Protein AF-A0A414RJ61-F1 (afdb_monomer_lite)

Sequence (305 aa):
MDEATESKRKSILDKLLKVITTVIIPILDIVLGGYLIERVNIVSGNQIQQYSQINEKITQYETDITQRIDKIESTIINGDTNTVANTITNNNAAIVNESMSEESLLLAAQNAYGAQNYQQLAEIYSIQKIYNNKLVQNNMGYMYANGLYYPVNIEQADFYYDKAIANGDIKAYENKLALHFRTKQDDRVELIKQGYEINDEKMLRFFVSHFEGYENCDLDVAKNLVMSFIVDVTDDGKEELLDEFYKWEYEQTIYVSNSPDNSDIVRFIKVDECNYGEETVYTYKEYCNECVGIEMLEEDFEMIQ

pLDDT: mean 78.6, std 15.02, range [41.28, 98.06]

Secondary structure (DSSP, 8-state):
--HHHHHHHHHHHHHHHHHIIIIIHHHHHHHHHHHHHHHHHHHHHHHHHHHHHHHHHHHHHHHHHHHHHHHHHHHHHT--HHHHHHHHHHT-S---STTS-HHHHHHHHHHHHHTT-HHHHHHHHT-TTTTT-HHHHHHHHHHHHHTSSSPP-HHHHHHHHHHHHHTT-HHHHHHHHHHHHHHT-TTHHHHHHHHHHTT-HHHHHHHHHTSTT-TT--HHHHHHHHHHHHHHS-HHHHHHHHHTSEEEEEEEEEEESS--S--SS-EEEEEEEEEETTEEEEEEEEEEEEESSS------PPPP-

Foldseek 3Di:
DDPVVVVVVVVVVVVVVCCCVVPVVVVVVVVVVVVVVVVVCVVVVVVVVVVVVVVVVVVVVVVVVVVVVVVVVVVVVVDDVVVVVVVVVVVPPPPQALVDDLVVLQVQLVVCVVVLVLVVNVVSCVHPNCVQPLLSLLQQLLCLLQQSQHDNDLVSSCVSLVSSVVVVNVLSLLLNLLSCLQVVPLCNLVSLVVCLVVVPQLSLLLVQLLDPPCNPPDSVVSSVVSVCLNPVADSVRNSVVSNLQKDWDAWDKDKDLGRDSDRDFWGWDFDDWDDDDPTIITIIITTGIDGPRDDGSDNDNDHDD

Radius of gyration: 29.65 Å; chains: 1; bounding box: 67×38×114 Å

Structure (mmCIF, N/CA/C/O backbone):
data_AF-A0A414RJ61-F1
#
_entry.id   AF-A0A414RJ61-F1
#
loop_
_atom_site.group_PDB
_atom_site.id
_atom_site.type_symbol
_atom_site.label_atom_id
_atom_site.label_alt_id
_atom_site.label_comp_id
_atom_site.label_asym_id
_atom_site.label_entity_id
_atom_site.label_seq_id
_atom_site.pdbx_PDB_ins_code
_atom_site.Cartn_x
_atom_site.Cartn_y
_atom_site.Cartn_z
_atom_site.occupancy
_atom_site.B_iso_or_equiv
_atom_site.auth_seq_id
_atom_site.auth_comp_id
_atom_site.auth_asym_id
_atom_site.auth_atom_id
_atom_site.pdbx_PDB_model_num
ATOM 1 N N . MET A 1 1 ? -25.575 7.697 -71.241 1.00 55.66 1 MET A N 1
ATOM 2 C CA . MET A 1 1 ? -26.304 6.702 -70.429 1.00 55.66 1 MET A CA 1
ATOM 3 C C . MET A 1 1 ? -27.773 7.002 -70.659 1.00 55.66 1 MET A C 1
ATOM 5 O O . MET A 1 1 ? -28.144 8.150 -70.488 1.00 55.66 1 MET A O 1
ATOM 9 N N . ASP A 1 2 ? -28.531 6.062 -71.218 1.00 62.88 2 ASP A N 1
ATOM 10 C CA . ASP A 1 2 ? -29.887 6.322 -71.731 1.00 62.88 2 ASP A CA 1
ATOM 11 C C . ASP A 1 2 ? -30.877 6.592 -70.577 1.00 62.88 2 ASP A C 1
ATOM 13 O O . ASP A 1 2 ? -30.805 5.895 -69.557 1.00 62.88 2 ASP A O 1
ATOM 17 N N . GLU A 1 3 ? -31.782 7.572 -70.717 1.00 67.44 3 GLU A N 1
ATOM 18 C CA . GLU A 1 3 ? -32.693 8.074 -69.658 1.00 67.44 3 GLU A CA 1
ATOM 19 C C . GLU A 1 3 ? -33.507 6.947 -68.997 1.00 67.44 3 GLU A C 1
ATOM 21 O O . GLU A 1 3 ? -33.755 6.947 -67.786 1.00 67.44 3 GLU A O 1
ATOM 26 N N . ALA A 1 4 ? -33.862 5.921 -69.775 1.00 67.00 4 ALA A N 1
ATOM 27 C CA . ALA A 1 4 ? -34.567 4.737 -69.292 1.00 67.00 4 ALA A CA 1
ATOM 28 C C . ALA A 1 4 ? -33.758 3.930 -68.254 1.00 67.00 4 ALA A C 1
ATOM 30 O O . ALA A 1 4 ? -34.323 3.342 -67.328 1.00 67.00 4 ALA A O 1
ATOM 31 N N . THR A 1 5 ? -32.429 3.920 -68.375 1.00 68.62 5 THR A N 1
ATOM 32 C CA . THR A 1 5 ? -31.521 3.188 -67.476 1.00 68.62 5 THR A CA 1
ATOM 33 C C . THR A 1 5 ? -31.369 3.918 -66.143 1.00 68.62 5 THR A C 1
ATOM 35 O O . THR A 1 5 ? -31.360 3.294 -65.080 1.00 68.62 5 THR A O 1
ATOM 38 N N . GLU A 1 6 ? -31.310 5.248 -66.188 1.00 73.12 6 GLU A N 1
ATOM 39 C CA . GLU A 1 6 ? -31.196 6.103 -65.006 1.00 73.12 6 GLU A CA 1
ATOM 40 C C . GLU A 1 6 ? -32.501 6.137 -64.199 1.00 73.12 6 GLU A C 1
ATOM 42 O O . GLU A 1 6 ? -32.479 5.959 -62.979 1.00 73.12 6 GLU A O 1
ATOM 47 N N . SER A 1 7 ? -33.649 6.211 -64.880 1.00 75.62 7 SER A N 1
ATOM 48 C CA . SER A 1 7 ? -34.976 6.082 -64.261 1.00 75.62 7 SER A CA 1
ATOM 49 C C . SER A 1 7 ? -35.157 4.734 -63.548 1.00 75.62 7 SER A C 1
ATOM 51 O O . SER A 1 7 ? -35.594 4.674 -62.395 1.00 75.62 7 SER A O 1
ATOM 53 N N . LYS A 1 8 ? -34.728 3.631 -64.179 1.00 77.88 8 LYS A N 1
ATOM 54 C CA . LYS A 1 8 ? -34.800 2.292 -63.576 1.00 77.88 8 LYS A CA 1
ATOM 55 C C . LYS A 1 8 ? -33.881 2.158 -62.359 1.00 77.88 8 LYS A C 1
ATOM 57 O O . LYS A 1 8 ? -34.295 1.585 -61.351 1.00 77.88 8 LYS A O 1
ATOM 62 N N . ARG A 1 9 ? -32.668 2.724 -62.410 1.00 76.00 9 ARG A N 1
ATOM 63 C CA . ARG A 1 9 ? -31.736 2.753 -61.270 1.00 76.00 9 ARG A CA 1
ATOM 64 C C . ARG A 1 9 ? -32.302 3.562 -60.102 1.00 76.00 9 ARG A C 1
ATOM 66 O O . ARG A 1 9 ? -32.250 3.086 -58.970 1.00 76.00 9 ARG A O 1
ATOM 73 N N . LYS A 1 10 ? -32.896 4.729 -60.372 1.00 77.31 10 LYS A N 1
ATOM 74 C CA . LYS A 1 10 ? -33.551 5.567 -59.356 1.00 77.31 10 LYS A CA 1
ATOM 75 C C . LYS A 1 10 ? -34.749 4.856 -58.721 1.00 77.31 10 LYS A C 1
ATOM 77 O O . LYS A 1 10 ? -34.857 4.821 -57.504 1.00 77.31 10 LYS A O 1
ATOM 82 N N . SER A 1 11 ? -35.569 4.171 -59.521 1.00 81.31 11 SER A N 1
ATOM 83 C CA . SER A 1 11 ? -36.684 3.355 -59.018 1.00 81.31 11 SER A CA 1
ATOM 84 C C . SER A 1 11 ? -36.228 2.204 -58.110 1.00 81.31 11 SER A C 1
ATOM 86 O O . SER A 1 11 ? -36.890 1.896 -57.119 1.00 81.31 11 SER A O 1
ATOM 88 N N . ILE A 1 12 ? -35.100 1.561 -58.427 1.00 80.88 12 ILE A N 1
ATOM 89 C CA . ILE A 1 12 ? -34.518 0.507 -57.584 1.00 80.88 12 ILE A CA 1
ATOM 90 C C . ILE A 1 12 ? -33.978 1.098 -56.276 1.00 80.88 12 ILE A C 1
ATOM 92 O O . ILE A 1 12 ? -34.248 0.545 -55.213 1.00 80.88 12 ILE A O 1
ATOM 96 N N . LEU A 1 13 ? -33.273 2.231 -56.344 1.00 77.12 13 LEU A N 1
ATOM 97 C CA . LEU A 1 13 ? -32.771 2.946 -55.167 1.00 77.12 13 LEU A CA 1
ATOM 98 C C . LEU A 1 13 ? -33.905 3.396 -54.241 1.00 77.12 13 LEU A C 1
ATOM 100 O O . LEU A 1 13 ? -33.815 3.158 -53.043 1.00 77.12 13 LEU A O 1
ATOM 104 N N . ASP A 1 14 ? -35.000 3.939 -54.776 1.00 80.62 14 ASP A N 1
ATOM 105 C CA . ASP A 1 14 ? -36.160 4.348 -53.973 1.00 80.62 14 ASP A CA 1
ATOM 106 C C . ASP A 1 14 ? -36.837 3.149 -53.295 1.00 80.62 14 ASP A C 1
ATOM 108 O O . ASP A 1 14 ? -37.247 3.229 -52.137 1.00 80.62 14 ASP A O 1
ATOM 112 N N . LYS A 1 15 ? -36.924 2.002 -53.982 1.00 78.06 15 LYS A N 1
ATOM 113 C CA . LYS A 1 15 ? -37.446 0.762 -53.385 1.00 78.06 15 LYS A CA 1
ATOM 114 C C . LYS A 1 15 ? -36.542 0.251 -52.266 1.00 78.06 15 LYS A C 1
ATOM 116 O O . LYS A 1 15 ? -37.055 -0.124 -51.216 1.00 78.06 15 LYS A O 1
ATOM 121 N N . LEU A 1 16 ? -35.225 0.266 -52.465 1.00 71.44 16 LEU A N 1
ATOM 122 C CA . LEU A 1 16 ? -34.253 -0.124 -51.441 1.00 71.44 16 LEU A CA 1
ATOM 123 C C . LEU A 1 16 ? -34.297 0.822 -50.239 1.00 71.44 16 LEU A C 1
ATOM 125 O O . LEU A 1 16 ? -34.368 0.358 -49.105 1.00 71.44 16 LEU A O 1
ATOM 129 N N . LEU A 1 17 ? -34.343 2.133 -50.477 1.00 71.56 17 LEU A N 1
ATOM 130 C CA . LEU A 1 17 ? -34.445 3.142 -49.427 1.00 71.56 17 LEU A CA 1
ATOM 131 C C . LEU A 1 17 ? -35.738 2.980 -48.623 1.00 71.56 17 LEU A C 1
ATOM 133 O O . LEU A 1 17 ? -35.732 3.089 -47.397 1.00 71.56 17 LEU A O 1
ATOM 137 N N . LYS A 1 18 ? -36.843 2.649 -49.298 1.00 76.69 18 LYS A N 1
ATOM 138 C CA . LYS A 1 18 ? -38.116 2.364 -48.637 1.00 76.69 18 LYS A CA 1
ATOM 139 C C . LYS A 1 18 ? -38.032 1.103 -47.781 1.00 76.69 18 LYS A C 1
ATOM 141 O O . LYS A 1 18 ? -38.504 1.131 -46.653 1.00 76.69 18 LYS A O 1
ATOM 146 N N . VAL A 1 19 ? -37.395 0.030 -48.252 1.00 75.12 19 VAL A N 1
ATOM 147 C CA . VAL A 1 19 ? -37.184 -1.190 -47.447 1.00 75.12 19 VAL A CA 1
ATOM 148 C C . VAL A 1 19 ? -36.288 -0.912 -46.237 1.00 75.12 19 VAL A C 1
ATOM 150 O O . VAL A 1 19 ? -36.615 -1.333 -45.130 1.00 75.12 19 VAL A O 1
ATOM 153 N N . ILE A 1 20 ? -35.205 -0.152 -46.408 1.00 70.50 20 ILE A N 1
ATOM 154 C CA . ILE A 1 20 ? -34.309 0.208 -45.302 1.00 70.50 20 ILE A CA 1
ATOM 155 C C . ILE A 1 20 ? -35.068 1.000 -44.232 1.00 70.50 20 ILE A C 1
ATOM 157 O O . ILE A 1 20 ? -35.023 0.648 -43.057 1.00 70.50 20 ILE A O 1
ATOM 161 N N . THR A 1 21 ? -35.816 2.026 -44.635 1.00 68.19 21 THR A N 1
ATOM 162 C CA . THR A 1 21 ? -36.504 2.918 -43.689 1.00 68.19 21 THR A CA 1
ATOM 163 C C . THR A 1 21 ? -37.760 2.311 -43.066 1.00 68.19 21 THR A C 1
ATOM 165 O O . THR A 1 21 ? -38.051 2.603 -41.913 1.00 68.19 21 THR A O 1
ATOM 168 N N . THR A 1 22 ? -38.500 1.459 -43.784 1.00 68.25 22 THR A N 1
ATOM 169 C CA . THR A 1 22 ? -39.768 0.888 -43.278 1.00 68.25 22 THR A CA 1
ATOM 170 C C . THR A 1 22 ? -39.635 -0.494 -42.653 1.00 68.25 22 THR A C 1
ATOM 172 O O . THR A 1 22 ? -40.547 -0.911 -41.945 1.00 68.25 22 THR A O 1
ATOM 175 N N . VAL A 1 23 ? -38.532 -1.207 -42.897 1.00 74.75 23 VAL A N 1
ATOM 176 C CA . VAL A 1 23 ? -38.338 -2.574 -42.391 1.00 74.75 23 VAL A CA 1
ATOM 177 C C . VAL A 1 23 ? -37.070 -2.680 -41.557 1.00 74.75 23 VAL A C 1
ATOM 179 O O . VAL A 1 23 ? -37.136 -3.105 -40.409 1.00 74.75 23 VAL A O 1
ATOM 182 N N . ILE A 1 24 ? -35.918 -2.276 -42.098 1.00 70.44 24 ILE A N 1
ATOM 183 C CA . ILE A 1 24 ? -34.624 -2.545 -41.449 1.00 70.44 24 ILE A CA 1
ATOM 184 C C . ILE A 1 24 ? -34.410 -1.660 -40.215 1.00 70.44 24 ILE A C 1
ATOM 186 O O . ILE A 1 24 ? -34.072 -2.190 -39.160 1.00 70.44 24 ILE A O 1
ATOM 190 N N . ILE A 1 25 ? -34.640 -0.345 -40.320 1.00 73.44 25 ILE A N 1
ATOM 191 C CA . ILE A 1 25 ? -34.485 0.584 -39.185 1.00 73.44 25 ILE A CA 1
ATOM 192 C C . ILE A 1 25 ? -35.411 0.204 -38.012 1.00 73.44 25 ILE A C 1
ATOM 194 O O . ILE A 1 25 ? -34.893 0.016 -36.916 1.00 73.44 25 ILE A O 1
ATOM 198 N N . PRO A 1 26 ? -36.724 -0.043 -38.209 1.00 77.31 26 PRO A N 1
ATOM 199 C CA . PRO A 1 26 ? -37.599 -0.454 -37.109 1.00 77.31 26 PRO A CA 1
ATOM 200 C C . PRO A 1 26 ? -37.178 -1.763 -36.428 1.00 77.31 26 PRO A C 1
ATOM 202 O O . PRO A 1 26 ? -37.317 -1.895 -35.216 1.00 77.31 26 PRO A O 1
ATOM 205 N N . ILE A 1 27 ? -36.657 -2.738 -37.182 1.00 73.31 27 ILE A N 1
ATOM 206 C CA . ILE A 1 27 ? -36.152 -3.992 -36.601 1.00 73.31 27 ILE A CA 1
ATOM 207 C C . ILE A 1 27 ? -34.904 -3.724 -35.756 1.00 73.31 27 ILE A C 1
ATOM 209 O O . ILE A 1 27 ? -34.805 -4.242 -34.646 1.00 73.31 27 ILE A O 1
ATOM 213 N N . LEU A 1 28 ? -33.974 -2.905 -36.256 1.00 64.38 28 LEU A N 1
ATOM 214 C CA . LEU A 1 28 ? -32.792 -2.491 -35.499 1.00 64.38 28 LEU A CA 1
ATOM 215 C C . LEU A 1 28 ? -33.182 -1.771 -34.206 1.00 64.38 28 LEU A C 1
ATOM 217 O O . LEU A 1 28 ? -32.648 -2.121 -33.158 1.00 64.38 28 LEU A O 1
ATOM 221 N N . ASP A 1 29 ? -34.148 -0.853 -34.257 1.00 69.56 29 ASP A N 1
ATOM 222 C CA . ASP A 1 29 ? -34.631 -0.122 -33.081 1.00 69.56 29 ASP A CA 1
ATOM 223 C C . ASP A 1 29 ? -35.254 -1.059 -32.033 1.00 69.56 29 ASP A C 1
ATOM 225 O O . ASP A 1 29 ? -35.010 -0.899 -30.837 1.00 69.56 29 ASP A O 1
ATOM 229 N N . ILE A 1 30 ? -36.008 -2.081 -32.458 1.00 73.12 30 ILE A N 1
ATOM 230 C CA . ILE A 1 30 ? -36.574 -3.095 -31.551 1.00 73.12 30 ILE A CA 1
ATOM 231 C C . ILE A 1 30 ? -35.465 -3.931 -30.901 1.00 73.12 30 ILE A C 1
ATOM 233 O O . ILE A 1 30 ? -35.514 -4.180 -29.697 1.00 73.12 30 ILE A O 1
ATOM 237 N N . VAL A 1 31 ? -34.465 -4.361 -31.675 1.00 74.38 31 VAL A N 1
ATOM 238 C CA . VAL A 1 31 ? -33.354 -5.183 -31.169 1.00 74.38 31 VAL A CA 1
ATOM 239 C C . VAL A 1 31 ? -32.486 -4.386 -30.193 1.00 74.38 31 VAL A C 1
ATOM 241 O O . VAL A 1 31 ? -32.185 -4.875 -29.106 1.00 74.38 31 VAL A O 1
ATOM 244 N N . LEU A 1 32 ? -32.130 -3.146 -30.542 1.00 65.00 32 LEU A N 1
ATOM 245 C CA . LEU A 1 32 ? -31.390 -2.234 -29.666 1.00 65.00 32 LEU A CA 1
ATOM 246 C C . LEU A 1 32 ? -32.186 -1.904 -28.402 1.00 65.00 32 LEU A C 1
ATOM 248 O O . LEU A 1 32 ? -31.635 -1.965 -27.306 1.00 65.00 32 LEU A O 1
ATOM 252 N N . GLY A 1 33 ? -33.482 -1.615 -28.536 1.00 66.75 33 GLY A N 1
ATOM 253 C CA . GLY A 1 33 ? -34.368 -1.366 -27.402 1.00 66.75 33 GLY A CA 1
ATOM 254 C C . GLY A 1 33 ? -34.451 -2.564 -26.456 1.00 66.75 33 GLY A C 1
ATOM 255 O O . GLY A 1 33 ? -34.277 -2.401 -25.251 1.00 66.75 33 GLY A O 1
ATOM 256 N N . GLY A 1 34 ? -34.644 -3.774 -26.989 1.00 66.31 34 GLY A N 1
ATOM 257 C CA . GLY A 1 34 ? -34.670 -5.006 -26.197 1.00 66.31 34 GLY A CA 1
ATOM 258 C C . GLY A 1 34 ? -33.353 -5.267 -25.464 1.00 66.31 34 GLY A C 1
ATOM 259 O O . GLY A 1 34 ? -33.361 -5.514 -24.260 1.00 66.31 34 GLY A O 1
ATOM 260 N N . TYR A 1 35 ? -32.224 -5.123 -26.162 1.00 66.44 35 TYR A N 1
ATOM 261 C CA . TYR A 1 35 ? -30.889 -5.288 -25.583 1.00 66.44 35 TYR A CA 1
ATOM 262 C C . TYR A 1 35 ? -30.602 -4.276 -24.461 1.00 66.44 35 TYR A C 1
ATOM 264 O O . TYR A 1 35 ? -30.060 -4.637 -23.415 1.00 66.44 35 TYR A O 1
ATOM 272 N N . LEU A 1 36 ? -30.994 -3.010 -24.643 1.00 61.66 36 LEU A N 1
ATOM 273 C CA . LEU A 1 36 ? -30.846 -1.980 -23.612 1.00 61.66 36 LEU A CA 1
ATOM 274 C C . LEU A 1 36 ? -31.742 -2.257 -22.397 1.00 61.66 36 LEU A C 1
ATOM 276 O O . LEU A 1 36 ? -31.273 -2.133 -21.269 1.00 61.66 36 LEU A O 1
ATOM 280 N N . ILE A 1 37 ? -32.995 -2.677 -22.605 1.00 67.06 37 ILE A N 1
ATOM 281 C CA . ILE A 1 37 ? -33.920 -3.033 -21.515 1.00 67.06 37 ILE A CA 1
ATOM 282 C C . ILE A 1 37 ? -33.374 -4.208 -20.695 1.00 67.06 37 ILE A C 1
ATOM 284 O O . ILE A 1 37 ? -33.389 -4.155 -19.468 1.00 67.06 37 ILE A O 1
ATOM 288 N N . GLU A 1 38 ? -32.856 -5.250 -21.346 1.00 67.62 38 GLU A N 1
ATOM 289 C CA . GLU A 1 38 ? -32.267 -6.406 -20.663 1.00 67.62 38 GLU A CA 1
ATOM 290 C C . GLU A 1 38 ? -31.047 -6.007 -19.819 1.00 67.62 38 GLU A C 1
ATOM 292 O O . GLU A 1 38 ? -30.975 -6.348 -18.638 1.00 67.62 38 GLU A O 1
ATOM 297 N N . ARG A 1 39 ? -30.129 -5.201 -20.372 1.00 67.38 39 ARG A N 1
ATOM 298 C CA . ARG A 1 39 ? -28.968 -4.669 -19.635 1.00 67.38 39 ARG A CA 1
ATOM 299 C C . ARG A 1 39 ? -29.386 -3.814 -18.436 1.00 67.38 39 ARG A C 1
ATOM 301 O O . ARG A 1 39 ? -28.830 -3.988 -17.355 1.00 67.38 39 ARG A O 1
ATOM 308 N N . VAL A 1 40 ? -30.365 -2.920 -18.603 1.00 63.88 40 VAL A N 1
ATOM 309 C CA . VAL A 1 40 ? -30.892 -2.080 -17.511 1.00 63.88 40 VAL A CA 1
ATOM 310 C C . VAL A 1 40 ? -31.534 -2.941 -16.420 1.00 63.88 40 VAL A C 1
ATOM 312 O O . VAL A 1 40 ? -31.306 -2.688 -15.238 1.00 63.88 40 VAL A O 1
ATOM 315 N N . ASN A 1 41 ? -32.276 -3.988 -16.785 1.00 63.91 41 ASN A N 1
ATOM 316 C CA . ASN A 1 41 ? -32.879 -4.917 -15.826 1.00 63.91 41 ASN A CA 1
ATOM 317 C C . ASN A 1 41 ? -31.829 -5.740 -15.062 1.00 63.91 41 ASN A C 1
ATOM 319 O O . ASN A 1 41 ? -31.972 -5.929 -13.859 1.00 63.91 41 ASN A O 1
ATOM 323 N N . ILE A 1 42 ? -30.755 -6.186 -15.722 1.00 65.88 42 ILE A N 1
ATOM 324 C CA . ILE A 1 42 ? -29.648 -6.897 -15.060 1.00 65.88 42 ILE A CA 1
ATOM 325 C C . ILE A 1 42 ? -28.915 -5.968 -14.084 1.00 65.88 42 ILE A C 1
ATOM 327 O O . ILE A 1 42 ? -28.697 -6.336 -12.933 1.00 65.88 42 ILE A O 1
ATOM 331 N N . VAL A 1 43 ? -28.563 -4.749 -14.512 1.00 62.00 43 VAL A N 1
ATOM 332 C CA . VAL A 1 43 ? -27.855 -3.778 -13.659 1.00 62.00 43 VAL A CA 1
ATOM 333 C C . VAL A 1 43 ? -28.715 -3.365 -12.464 1.00 62.00 43 VAL A C 1
ATOM 335 O O . VAL A 1 43 ? -28.229 -3.380 -11.336 1.00 62.00 43 VAL A O 1
ATOM 338 N N . SER A 1 44 ? -29.995 -3.051 -12.683 1.00 59.78 44 SER A N 1
ATOM 339 C CA . SER A 1 44 ? -30.917 -2.706 -11.591 1.00 59.78 44 SER A CA 1
ATOM 340 C C . SER A 1 44 ? -31.185 -3.891 -10.660 1.00 59.78 44 SER A C 1
ATOM 342 O O . SER A 1 44 ? -31.211 -3.702 -9.448 1.00 59.78 44 SER A O 1
ATOM 344 N N . GLY A 1 45 ? -31.303 -5.115 -11.183 1.00 64.25 45 GLY A N 1
ATOM 345 C CA . GLY A 1 45 ? -31.411 -6.334 -10.379 1.00 64.25 45 GLY A CA 1
ATOM 346 C C . GLY A 1 45 ? -30.191 -6.562 -9.482 1.00 64.25 45 GLY A C 1
ATOM 347 O O . GLY A 1 45 ? -30.350 -6.775 -8.281 1.00 64.25 45 GLY A O 1
ATOM 348 N N . ASN A 1 46 ? -28.981 -6.425 -10.032 1.00 61.81 46 ASN A N 1
ATOM 349 C CA . ASN A 1 46 ? -27.734 -6.531 -9.269 1.00 61.81 46 ASN A CA 1
ATOM 350 C C . ASN A 1 46 ? -27.629 -5.440 -8.193 1.00 61.81 46 ASN A C 1
ATOM 352 O O . ASN A 1 46 ? -27.256 -5.730 -7.058 1.00 61.81 46 ASN A O 1
ATOM 356 N N . GLN A 1 47 ? -28.004 -4.197 -8.516 1.00 55.28 47 GLN A N 1
ATOM 357 C CA . GLN A 1 47 ? -28.044 -3.104 -7.540 1.00 55.28 47 GLN A CA 1
ATOM 358 C C . GLN A 1 47 ? -29.045 -3.390 -6.413 1.00 55.28 47 GLN A C 1
ATOM 360 O O . GLN A 1 47 ? -28.703 -3.241 -5.244 1.00 55.28 47 GLN A O 1
ATOM 365 N N . ILE A 1 48 ? -30.259 -3.853 -6.732 1.00 66.88 48 ILE A N 1
ATOM 366 C CA . ILE A 1 48 ? -31.273 -4.233 -5.733 1.00 66.88 48 ILE A CA 1
ATOM 367 C C . ILE A 1 48 ? -30.752 -5.351 -4.820 1.00 66.88 48 ILE A C 1
ATOM 369 O O . ILE A 1 48 ? -30.955 -5.293 -3.607 1.00 66.88 48 ILE A O 1
ATOM 373 N N . GLN A 1 49 ? -30.050 -6.344 -5.372 1.00 64.06 49 GLN A N 1
ATOM 374 C CA . GLN A 1 49 ? -29.457 -7.427 -4.590 1.00 64.06 49 GLN A CA 1
ATOM 375 C C . GLN A 1 49 ? -28.367 -6.918 -3.636 1.00 64.06 49 GLN A C 1
ATOM 377 O O . GLN A 1 49 ? -28.378 -7.282 -2.461 1.00 64.06 49 GLN A O 1
ATOM 382 N N . GLN A 1 50 ? -27.482 -6.029 -4.099 1.00 57.22 50 GLN A N 1
ATOM 383 C CA . GLN A 1 50 ? -26.475 -5.383 -3.247 1.00 57.22 50 GLN A CA 1
ATOM 384 C C . GLN A 1 50 ? -27.124 -4.565 -2.120 1.00 57.22 50 GLN A C 1
ATOM 386 O O . GLN A 1 50 ? -26.739 -4.705 -0.960 1.00 57.22 50 GLN A O 1
ATOM 391 N N . TYR A 1 51 ? -28.160 -3.772 -2.422 1.00 52.38 51 TYR A N 1
ATOM 392 C CA . TYR A 1 51 ? -28.916 -3.034 -1.401 1.00 52.38 51 TYR A CA 1
ATOM 393 C C . TYR A 1 51 ? -29.583 -3.964 -0.378 1.00 52.38 51 TYR A C 1
ATOM 395 O O . TYR A 1 51 ? -29.582 -3.664 0.814 1.00 52.38 51 TYR A O 1
ATOM 403 N N . SER A 1 52 ? -30.122 -5.104 -0.817 1.00 59.91 52 SER A N 1
ATOM 404 C CA . SER A 1 52 ? -30.715 -6.101 0.081 1.00 59.91 52 SER A CA 1
ATOM 405 C C . SER A 1 52 ? -29.677 -6.707 1.029 1.00 59.91 52 SER A C 1
ATOM 407 O O . SER A 1 52 ? -29.947 -6.820 2.221 1.00 59.91 52 SER A O 1
ATOM 409 N N . GLN A 1 53 ? -28.487 -7.050 0.525 1.00 63.25 53 GLN A N 1
ATOM 410 C CA . GLN A 1 53 ? -27.387 -7.593 1.334 1.00 63.25 53 GLN A CA 1
ATOM 411 C C . GLN A 1 53 ? -26.860 -6.574 2.352 1.00 63.25 53 GLN A C 1
ATOM 413 O O . GLN A 1 53 ? -26.556 -6.930 3.489 1.00 63.25 53 GLN A O 1
ATOM 418 N N . ILE A 1 54 ? -26.775 -5.296 1.963 1.00 64.00 54 ILE A N 1
ATOM 419 C CA . ILE A 1 54 ? -26.401 -4.209 2.876 1.00 64.00 54 ILE A CA 1
ATOM 420 C C . ILE A 1 54 ? -27.438 -4.075 3.997 1.00 64.00 54 ILE A C 1
ATOM 422 O O . ILE A 1 54 ? -27.060 -4.001 5.163 1.00 64.00 54 ILE A O 1
ATOM 426 N N . ASN A 1 55 ? -28.734 -4.092 3.671 1.00 58.41 55 ASN A N 1
ATOM 427 C CA . ASN A 1 55 ? -29.792 -3.986 4.677 1.00 58.41 55 ASN A CA 1
ATOM 428 C C . ASN A 1 55 ? -29.802 -5.174 5.647 1.00 58.41 55 ASN A C 1
ATOM 430 O O . ASN A 1 55 ? -29.994 -4.975 6.842 1.00 58.41 55 ASN A O 1
ATOM 434 N N . GLU A 1 56 ? -29.550 -6.389 5.162 1.00 75.19 56 GLU A N 1
ATOM 435 C CA . GLU A 1 56 ? -29.453 -7.581 6.010 1.00 75.19 56 GLU A CA 1
ATOM 436 C C . GLU A 1 56 ? -28.273 -7.485 6.993 1.00 75.19 56 GLU A C 1
ATOM 438 O O . GLU A 1 56 ? -28.449 -7.721 8.189 1.00 75.19 56 GLU A O 1
ATOM 443 N N . LYS A 1 57 ? -27.104 -7.014 6.526 1.00 68.94 57 LYS A N 1
ATOM 444 C CA . LYS A 1 57 ? -25.945 -6.730 7.392 1.00 68.94 57 LYS A CA 1
ATOM 445 C C . LYS A 1 57 ? -26.241 -5.641 8.427 1.00 68.94 57 LYS A C 1
ATOM 447 O O . LYS A 1 57 ? -25.851 -5.782 9.581 1.00 68.94 57 LYS A O 1
ATOM 452 N N . ILE A 1 58 ? -26.955 -4.577 8.047 1.00 69.56 58 ILE A N 1
ATOM 453 C CA . ILE A 1 58 ? -27.378 -3.521 8.984 1.00 69.56 58 ILE A CA 1
ATOM 454 C C . IL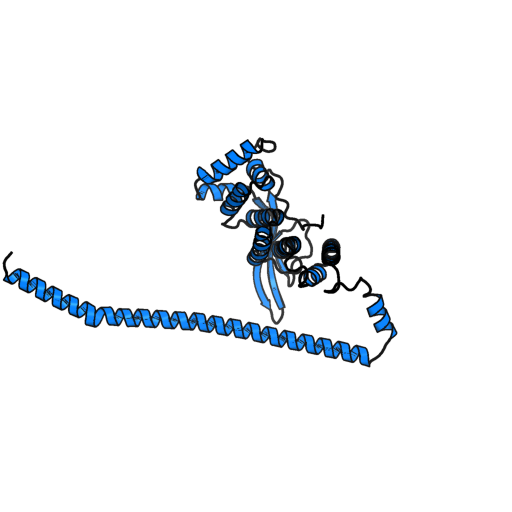E A 1 58 ? -28.278 -4.107 10.077 1.00 69.56 58 ILE A C 1
ATOM 456 O O . ILE A 1 58 ? -28.015 -3.892 11.257 1.00 69.56 58 ILE A O 1
ATOM 460 N N . THR A 1 59 ? -29.288 -4.901 9.711 1.00 74.44 59 THR A N 1
ATOM 461 C CA . THR A 1 59 ? -30.180 -5.554 10.683 1.00 74.44 59 THR A CA 1
ATOM 462 C C . THR A 1 59 ? -29.425 -6.517 11.607 1.00 74.44 59 THR A C 1
ATOM 464 O O . THR A 1 59 ? -29.724 -6.600 12.802 1.00 74.44 59 THR A O 1
ATOM 467 N N . GLN A 1 60 ? -28.418 -7.224 11.087 1.00 68.81 60 GLN A N 1
ATOM 468 C CA . GLN A 1 60 ? -27.554 -8.087 11.892 1.00 68.81 60 GLN A CA 1
ATOM 469 C C . GLN A 1 60 ? -26.744 -7.274 12.913 1.00 68.81 60 GLN A C 1
ATOM 471 O O . GLN A 1 60 ? -26.738 -7.620 14.095 1.00 68.81 60 GLN A O 1
ATOM 476 N N . TYR A 1 61 ? -26.132 -6.161 12.495 1.00 65.75 61 TYR A N 1
ATOM 477 C CA . TYR A 1 61 ? -25.412 -5.269 13.407 1.00 65.75 61 TYR A CA 1
ATOM 478 C C . TYR A 1 61 ? -26.326 -4.656 14.473 1.00 65.75 61 TYR A C 1
ATOM 480 O O . TYR A 1 61 ? -25.954 -4.625 15.643 1.00 65.75 61 TYR A O 1
ATOM 488 N N . GLU A 1 62 ? -27.535 -4.219 14.112 1.00 68.81 62 GLU A N 1
ATOM 489 C CA . GLU A 1 62 ? -28.522 -3.712 15.078 1.00 68.81 62 GLU A CA 1
ATOM 490 C C . GLU A 1 62 ? -28.894 -4.775 16.124 1.00 68.81 62 GLU A C 1
ATOM 492 O O . GLU A 1 62 ? -29.026 -4.472 17.315 1.00 68.81 62 GLU A O 1
ATOM 497 N N . THR A 1 63 ? -29.009 -6.036 15.698 1.00 75.88 63 THR A N 1
ATOM 498 C CA . THR A 1 63 ? -29.315 -7.165 16.584 1.00 75.88 63 THR A CA 1
ATOM 499 C C . THR A 1 63 ? -28.157 -7.467 17.538 1.00 75.88 63 THR A C 1
ATOM 501 O O . THR A 1 63 ? -28.392 -7.589 18.741 1.00 75.88 63 THR A O 1
ATOM 504 N N . ASP A 1 64 ? -26.915 -7.538 17.044 1.00 71.69 64 ASP A N 1
ATOM 505 C CA . ASP A 1 64 ? -25.723 -7.765 17.880 1.00 71.69 64 ASP A CA 1
ATOM 506 C C . ASP A 1 64 ? -25.533 -6.643 18.909 1.00 71.69 64 ASP A C 1
ATOM 508 O O . ASP A 1 64 ? -25.340 -6.900 20.100 1.00 71.69 64 ASP A O 1
ATOM 512 N N . ILE A 1 65 ? -25.676 -5.386 18.476 1.00 68.06 65 ILE A N 1
ATOM 513 C CA . ILE A 1 65 ? -25.592 -4.220 19.361 1.00 68.06 65 ILE A CA 1
ATOM 514 C C . ILE A 1 65 ? -26.644 -4.316 20.469 1.00 68.06 65 ILE A C 1
ATOM 516 O O . ILE A 1 65 ? -26.312 -4.127 21.640 1.00 68.06 65 ILE A O 1
ATOM 520 N N . THR A 1 66 ? -27.888 -4.656 20.125 1.00 76.44 66 THR A N 1
ATOM 521 C CA . THR A 1 66 ? -28.973 -4.799 21.107 1.00 76.44 66 THR A CA 1
ATOM 522 C C . THR A 1 66 ? -28.670 -5.918 22.107 1.00 76.44 66 THR A C 1
ATOM 524 O O . THR A 1 66 ? -28.746 -5.700 23.313 1.00 76.44 66 THR A O 1
ATOM 527 N N . GLN A 1 67 ? -28.218 -7.085 21.640 1.00 70.81 67 GLN A N 1
ATOM 528 C CA . GLN A 1 67 ? -27.844 -8.198 22.521 1.00 70.81 67 GLN A CA 1
ATOM 529 C C . GLN A 1 67 ? -26.675 -7.846 23.449 1.00 70.81 67 GLN A C 1
ATOM 531 O O . GLN A 1 67 ? -26.652 -8.244 24.618 1.00 70.81 67 GLN A O 1
ATOM 536 N N . ARG A 1 68 ? -25.692 -7.087 22.955 1.00 67.75 68 ARG A N 1
ATOM 537 C CA . ARG A 1 68 ? -24.567 -6.598 23.762 1.00 67.75 68 ARG A CA 1
ATOM 538 C C . ARG A 1 68 ? -25.024 -5.590 24.810 1.00 67.75 68 ARG A C 1
ATOM 540 O O . ARG A 1 68 ? -24.546 -5.670 25.940 1.00 67.75 68 ARG A O 1
ATOM 547 N N . ILE A 1 69 ? -25.950 -4.693 24.470 1.00 69.12 69 ILE A N 1
ATOM 548 C CA . ILE A 1 69 ? -26.568 -3.760 25.420 1.00 69.12 69 ILE A CA 1
ATOM 549 C C . ILE A 1 69 ? -27.317 -4.537 26.505 1.00 69.12 69 ILE A C 1
ATOM 551 O O . ILE A 1 69 ? -27.008 -4.351 27.678 1.00 69.12 69 ILE A O 1
ATOM 555 N N . ASP A 1 70 ? -28.182 -5.486 26.145 1.00 70.50 70 ASP A N 1
ATOM 556 C CA . ASP A 1 70 ? -28.924 -6.316 27.107 1.00 70.50 70 ASP A CA 1
ATOM 557 C C . ASP A 1 70 ? -27.978 -7.100 28.038 1.00 70.50 70 ASP A C 1
ATOM 559 O O . ASP A 1 70 ? -28.191 -7.227 29.251 1.00 70.50 70 ASP A O 1
ATOM 563 N N . LYS A 1 71 ? -26.870 -7.611 27.490 1.00 68.25 71 LYS A N 1
ATOM 564 C CA . LYS A 1 71 ? -25.824 -8.288 28.265 1.00 68.25 71 LYS A CA 1
ATOM 565 C C . LYS A 1 71 ? -25.130 -7.334 29.239 1.00 68.25 71 LYS A C 1
ATOM 567 O O . LYS A 1 71 ? -24.875 -7.710 30.383 1.00 68.25 71 LYS A O 1
ATOM 572 N N . ILE A 1 72 ? -24.833 -6.109 28.818 1.00 64.62 72 ILE A N 1
ATOM 573 C CA . ILE A 1 72 ? -24.251 -5.076 29.682 1.00 64.62 72 ILE A CA 1
ATOM 574 C C . ILE A 1 72 ? -25.247 -4.681 30.777 1.00 64.62 72 ILE A C 1
ATOM 576 O O . ILE A 1 72 ? -24.883 -4.688 31.951 1.00 64.62 72 ILE A O 1
ATOM 580 N N . GLU A 1 73 ? -26.506 -4.419 30.429 1.00 67.12 73 GLU A N 1
ATOM 581 C CA . GLU A 1 73 ? -27.564 -4.063 31.377 1.00 67.12 73 GLU A CA 1
ATOM 582 C C . GLU A 1 73 ? -27.781 -5.166 32.416 1.00 67.12 73 GLU A C 1
ATOM 584 O O . GLU A 1 73 ? -27.771 -4.899 33.618 1.00 67.12 73 GLU A O 1
ATOM 589 N N . SER A 1 74 ? -27.872 -6.427 31.986 1.00 61.50 74 SER A N 1
ATOM 590 C CA . SER A 1 74 ? -27.996 -7.567 32.902 1.00 61.50 74 SER A CA 1
ATOM 591 C C . SER A 1 74 ? -26.769 -7.745 33.807 1.00 61.50 74 SER A C 1
ATOM 593 O O . SER A 1 74 ? -26.913 -8.119 34.972 1.00 61.50 74 SER A O 1
ATOM 595 N N . THR A 1 75 ? -25.566 -7.426 33.322 1.00 57.97 75 THR A N 1
ATOM 596 C CA . THR A 1 75 ? -24.328 -7.458 34.121 1.00 57.97 75 THR A CA 1
ATOM 597 C C . THR A 1 75 ? -24.299 -6.328 35.157 1.00 57.97 75 THR A C 1
ATOM 599 O O . THR A 1 75 ? -23.894 -6.548 36.298 1.00 57.97 75 THR A O 1
ATOM 602 N N . ILE A 1 76 ? -24.784 -5.136 34.798 1.00 58.19 76 ILE A N 1
ATOM 603 C CA . ILE A 1 76 ? -24.905 -3.984 35.703 1.00 58.19 76 ILE A CA 1
ATOM 604 C C . ILE A 1 76 ? -25.950 -4.253 36.796 1.00 58.19 76 ILE A C 1
ATOM 606 O O . ILE A 1 76 ? -25.711 -3.943 37.963 1.00 58.19 76 ILE A O 1
ATOM 610 N N . ILE A 1 77 ? -27.088 -4.860 36.442 1.00 61.84 77 ILE A N 1
ATOM 611 C CA . ILE A 1 77 ? -28.197 -5.144 37.367 1.00 61.84 77 ILE A CA 1
ATOM 612 C C . ILE A 1 77 ? -27.838 -6.249 38.378 1.00 61.84 77 ILE A C 1
ATOM 614 O O . ILE A 1 77 ? -28.270 -6.180 39.529 1.00 61.84 77 ILE A O 1
ATOM 618 N N . ASN A 1 78 ? -27.029 -7.243 37.987 1.00 58.47 78 ASN A N 1
ATOM 619 C CA . ASN A 1 78 ? -26.710 -8.409 38.827 1.00 58.47 78 ASN A CA 1
ATOM 620 C C . ASN A 1 78 ? -25.537 -8.222 39.811 1.00 58.47 78 ASN A C 1
ATOM 622 O O . ASN A 1 78 ? -25.300 -9.111 40.623 1.00 58.47 78 ASN A O 1
ATOM 626 N N . GLY A 1 79 ? -24.854 -7.074 39.791 1.00 56.41 79 GLY A N 1
ATOM 627 C CA . GLY A 1 79 ? -24.054 -6.572 40.910 1.00 56.41 79 GLY A CA 1
ATOM 628 C C . GLY A 1 79 ? -22.835 -7.400 41.337 1.00 56.41 79 GLY A C 1
ATOM 629 O O . GLY A 1 79 ? -22.918 -8.254 42.213 1.00 56.41 79 GLY A O 1
ATOM 630 N N . ASP A 1 80 ? -21.655 -6.971 40.897 1.00 54.09 80 ASP A N 1
ATOM 631 C CA . ASP A 1 80 ? -20.536 -6.831 41.831 1.00 54.09 80 ASP A CA 1
ATOM 632 C C . ASP A 1 80 ? -19.839 -5.505 41.519 1.00 54.09 80 ASP A C 1
ATOM 634 O O . ASP A 1 80 ? -19.172 -5.332 40.493 1.00 54.09 80 ASP A O 1
ATOM 638 N N . THR A 1 81 ? -20.049 -4.513 42.382 1.00 53.50 81 THR A N 1
ATOM 639 C CA . THR A 1 81 ? -19.446 -3.181 42.249 1.00 53.50 81 THR A CA 1
ATOM 640 C C . THR A 1 81 ? -17.916 -3.250 42.227 1.00 53.50 81 THR A C 1
ATOM 642 O O . THR A 1 81 ? -17.281 -2.346 41.689 1.00 53.50 81 THR A O 1
ATOM 645 N N . ASN A 1 82 ? -17.322 -4.350 42.708 1.00 54.28 82 ASN A N 1
ATOM 646 C CA . ASN A 1 82 ? -15.887 -4.617 42.626 1.00 54.28 82 ASN A CA 1
ATOM 647 C C . ASN A 1 82 ? -15.433 -5.126 41.252 1.00 54.28 82 ASN A C 1
ATOM 649 O O . ASN A 1 82 ? -14.321 -4.813 40.838 1.00 54.28 82 ASN A O 1
ATOM 653 N N . THR A 1 83 ? -16.267 -5.861 40.511 1.00 52.50 83 THR A N 1
ATOM 654 C CA . THR A 1 83 ? -15.955 -6.262 39.128 1.00 52.50 83 THR A CA 1
ATOM 655 C C . THR A 1 83 ? -16.103 -5.075 38.194 1.00 52.50 83 THR A C 1
ATOM 657 O O . THR A 1 83 ? -15.234 -4.867 37.365 1.00 52.50 83 THR A O 1
ATOM 660 N N . VAL A 1 84 ? -17.112 -4.223 38.394 1.00 51.09 84 VAL A N 1
ATOM 661 C CA . VAL A 1 84 ? -17.245 -2.958 37.652 1.00 51.09 84 VAL A CA 1
ATOM 662 C C . VAL A 1 84 ? -16.078 -2.019 37.966 1.00 51.09 84 VAL A C 1
ATOM 664 O O . VAL A 1 84 ? -15.483 -1.471 37.046 1.00 51.09 84 VAL A O 1
ATOM 667 N N . ALA A 1 85 ? -15.675 -1.889 39.234 1.00 45.12 85 ALA A N 1
ATOM 668 C CA . ALA A 1 85 ? -14.496 -1.112 39.607 1.00 45.12 85 ALA A CA 1
ATOM 669 C C . ALA A 1 85 ? -13.196 -1.720 39.058 1.00 45.12 85 ALA A C 1
ATOM 671 O O . ALA A 1 85 ? -12.352 -0.963 38.602 1.00 45.12 85 ALA A O 1
ATOM 672 N N . ASN A 1 86 ? -13.036 -3.047 39.021 1.00 49.56 86 ASN A N 1
ATOM 673 C CA . ASN A 1 86 ? -11.871 -3.699 38.414 1.00 49.56 86 ASN A CA 1
ATOM 674 C C . ASN A 1 86 ? -11.887 -3.639 36.884 1.00 49.56 86 ASN A C 1
ATOM 676 O O . ASN A 1 86 ? -10.828 -3.507 36.292 1.00 49.56 86 ASN A O 1
ATOM 680 N N . THR A 1 87 ? -13.045 -3.671 36.227 1.00 49.03 87 THR A N 1
ATOM 681 C CA . THR A 1 87 ? -13.165 -3.437 34.783 1.00 49.03 87 THR A CA 1
ATOM 682 C C . THR A 1 87 ? -12.872 -1.975 34.465 1.00 49.03 87 THR A C 1
ATOM 684 O O . THR A 1 87 ? -12.109 -1.711 33.555 1.00 49.03 87 THR A O 1
ATOM 687 N N . ILE A 1 88 ? -13.356 -1.014 35.255 1.00 48.59 88 ILE A N 1
ATOM 688 C CA . ILE A 1 88 ? -13.025 0.413 35.098 1.00 48.59 88 ILE A CA 1
ATOM 689 C C . ILE A 1 88 ? -11.545 0.689 35.433 1.00 48.59 88 ILE A C 1
ATOM 691 O O . ILE A 1 88 ? -10.904 1.485 34.757 1.00 48.59 88 ILE A O 1
ATOM 695 N N . THR A 1 89 ? -10.971 0.007 36.429 1.00 41.28 89 THR A N 1
ATOM 696 C CA . THR A 1 89 ? -9.574 0.197 36.867 1.00 41.28 89 THR A CA 1
ATOM 697 C C . THR A 1 89 ? -8.575 -0.554 35.979 1.00 41.28 89 THR A C 1
ATOM 699 O O . THR A 1 89 ? -7.484 -0.043 35.758 1.00 41.28 89 THR A O 1
ATOM 702 N N . ASN A 1 90 ? -8.937 -1.704 35.396 1.00 45.59 90 ASN A N 1
ATOM 703 C CA . ASN A 1 90 ? -8.125 -2.401 34.385 1.00 45.59 90 ASN A CA 1
ATOM 704 C C . ASN A 1 90 ? -8.325 -1.816 32.975 1.00 45.59 90 ASN A C 1
ATOM 706 O O . ASN A 1 90 ? -7.420 -1.913 32.154 1.00 45.59 90 ASN A O 1
ATOM 710 N N . ASN A 1 91 ? -9.443 -1.125 32.720 1.00 46.31 91 ASN A N 1
ATOM 711 C CA . ASN A 1 91 ? -9.651 -0.286 31.532 1.00 46.31 91 ASN A CA 1
ATOM 712 C C . ASN A 1 91 ? -9.120 1.150 31.718 1.00 46.31 91 ASN A C 1
ATOM 714 O O . ASN A 1 91 ? -9.386 2.010 30.885 1.00 46.31 91 ASN A O 1
ATOM 718 N N . ASN A 1 92 ? -8.325 1.413 32.765 1.00 42.97 92 ASN A N 1
ATOM 719 C CA . ASN A 1 92 ? -7.451 2.591 32.830 1.00 42.97 92 ASN A CA 1
ATOM 720 C C . ASN A 1 92 ? -6.157 2.410 32.006 1.00 42.97 92 ASN A C 1
ATOM 722 O O . ASN A 1 92 ? -5.194 3.153 32.201 1.00 42.97 92 ASN A O 1
ATOM 726 N N . ALA A 1 93 ? -6.120 1.486 31.040 1.00 47.72 93 ALA A N 1
ATOM 727 C CA . ALA A 1 93 ? -5.411 1.794 29.803 1.00 47.72 93 ALA A CA 1
ATOM 728 C C . ALA A 1 93 ? -6.130 3.021 29.222 1.00 47.72 93 ALA A C 1
ATOM 730 O O . ALA A 1 93 ? -7.269 2.890 28.792 1.00 47.72 93 ALA A O 1
ATOM 731 N N . ALA A 1 94 ? -5.535 4.212 29.377 1.00 56.62 94 ALA A N 1
ATOM 732 C CA . ALA A 1 94 ? -6.139 5.518 29.096 1.00 56.62 94 ALA A CA 1
ATOM 733 C C . ALA A 1 94 ? -7.192 5.446 27.979 1.00 56.62 94 ALA A C 1
ATOM 735 O O . ALA A 1 94 ? -6.851 5.067 26.863 1.00 56.62 94 ALA A O 1
ATOM 736 N N . ILE A 1 95 ? -8.458 5.753 28.293 1.00 62.84 95 ILE A N 1
ATOM 737 C CA . ILE A 1 95 ? -9.580 5.623 27.352 1.00 62.84 95 ILE A CA 1
ATOM 738 C C . ILE A 1 95 ? -9.230 6.381 26.066 1.00 62.84 95 ILE A C 1
ATOM 740 O O . ILE A 1 95 ? -9.264 7.613 26.051 1.00 62.84 95 ILE A O 1
ATOM 744 N N . VAL A 1 96 ? -8.901 5.647 25.000 1.00 77.31 96 VAL A N 1
ATOM 745 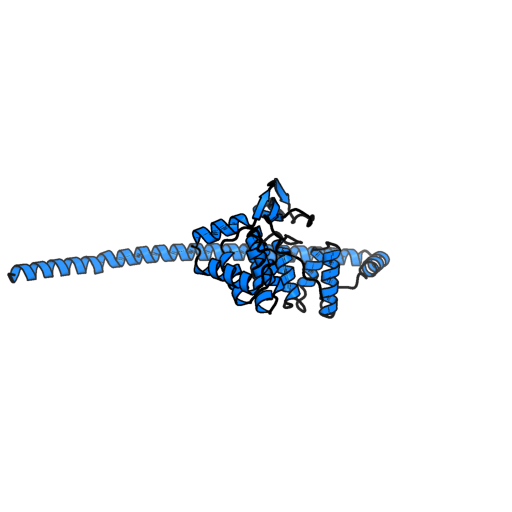C CA . VAL A 1 96 ? -8.580 6.241 23.703 1.00 77.31 96 VAL A CA 1
ATOM 746 C C . VAL A 1 96 ? -9.884 6.583 23.006 1.00 77.31 96 VAL A C 1
ATOM 748 O O . VAL A 1 96 ? -10.641 5.695 22.628 1.00 77.31 96 VAL A O 1
ATOM 751 N N . ASN A 1 97 ? -10.205 7.871 22.917 1.00 79.56 97 ASN A N 1
ATOM 752 C CA . ASN A 1 97 ? -11.472 8.331 22.355 1.00 79.56 97 ASN A CA 1
ATOM 753 C C . ASN A 1 97 ? -11.344 9.722 21.718 1.00 79.56 97 ASN A C 1
ATOM 755 O O . ASN A 1 97 ? -10.319 10.396 21.831 1.00 79.56 97 ASN A O 1
ATOM 759 N N . GLU A 1 98 ? -12.433 10.187 21.105 1.00 83.88 98 GLU A N 1
ATOM 760 C CA . GLU A 1 98 ? -12.525 11.480 20.418 1.00 83.88 98 GLU A CA 1
ATOM 761 C C . GLU A 1 98 ? -12.141 12.710 21.259 1.00 83.88 98 GLU A C 1
ATOM 763 O O . GLU A 1 98 ? -11.858 13.763 20.685 1.00 83.88 98 GLU A O 1
ATOM 768 N N . SER A 1 99 ? -12.096 12.629 22.594 1.00 84.19 99 SER A N 1
ATOM 769 C CA . SER A 1 99 ? -11.697 13.764 23.439 1.00 84.19 99 SER A CA 1
ATOM 770 C C . SER A 1 99 ? -10.184 14.018 23.452 1.00 84.19 99 SER A C 1
ATOM 772 O O . SER A 1 99 ? -9.766 15.139 23.748 1.00 84.19 99 SER A O 1
ATOM 774 N N . MET A 1 100 ? -9.361 13.029 23.083 1.00 86.69 100 MET A N 1
ATOM 775 C CA . MET A 1 100 ? -7.900 13.160 23.042 1.00 86.69 100 MET A CA 1
ATOM 776 C C . MET A 1 100 ? -7.429 14.121 21.943 1.00 86.69 100 MET A C 1
ATOM 778 O O . MET A 1 100 ? -8.135 14.382 20.962 1.00 86.69 100 MET A O 1
ATOM 782 N N . SER A 1 101 ? -6.227 14.680 22.107 1.00 91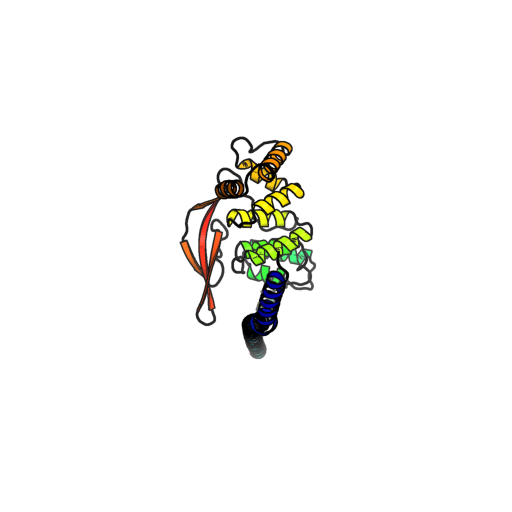.88 101 SER A N 1
ATOM 783 C CA . SER A 1 101 ? -5.574 15.414 21.021 1.00 91.88 101 SER A CA 1
ATOM 784 C C . SER A 1 101 ? -5.221 14.458 19.881 1.00 91.88 101 SER A C 1
ATOM 786 O O . SER A 1 101 ? -5.034 13.263 20.099 1.00 91.88 101 SER A O 1
ATOM 788 N N . GLU A 1 102 ? -5.115 14.993 18.666 1.00 93.88 102 GLU A N 1
ATOM 789 C CA . GLU A 1 102 ? -4.656 14.232 17.501 1.00 93.88 102 GLU A CA 1
ATOM 790 C C . GLU A 1 102 ? -3.304 13.558 17.766 1.00 93.88 102 GLU A C 1
ATOM 792 O O . GLU A 1 102 ? -3.192 12.351 17.610 1.00 93.88 102 GLU A O 1
ATOM 797 N N . GLU A 1 103 ? -2.327 14.290 18.302 1.00 93.44 103 GLU A N 1
ATOM 798 C CA . GLU A 1 103 ? -1.014 13.750 18.679 1.00 93.44 103 GLU A CA 1
ATOM 799 C C . GLU A 1 103 ? -1.112 12.547 19.632 1.00 93.44 103 GLU A C 1
ATOM 801 O O . GLU A 1 103 ? -0.463 11.524 19.423 1.00 93.44 103 GLU A O 1
ATOM 806 N N . SER A 1 104 ? -1.963 12.627 20.661 1.00 91.69 104 SER A N 1
ATOM 807 C CA . SER A 1 104 ? -2.130 11.517 21.603 1.00 91.69 104 SER A CA 1
ATOM 808 C C . SER A 1 104 ? -2.839 10.314 20.976 1.00 91.69 104 SER A C 1
ATOM 810 O O . SER A 1 104 ? -2.550 9.181 21.356 1.00 91.69 104 SER A O 1
ATOM 812 N N . LEU A 1 105 ? -3.746 10.539 20.020 1.00 94.44 105 LEU A N 1
ATOM 813 C CA . LEU A 1 105 ? -4.380 9.465 19.254 1.00 94.44 105 LEU A CA 1
ATOM 814 C C . LEU A 1 105 ? -3.371 8.770 18.331 1.00 94.44 105 LEU A C 1
ATOM 816 O O . LEU A 1 105 ? -3.335 7.543 18.294 1.00 94.44 105 LEU A O 1
ATOM 820 N N . LEU A 1 106 ? -2.513 9.530 17.646 1.00 95.81 106 LEU A N 1
ATOM 821 C CA . LEU A 1 106 ? -1.463 8.972 16.789 1.00 95.81 106 LEU A CA 1
ATOM 822 C C . LEU A 1 106 ? -0.421 8.187 17.602 1.00 95.81 106 LEU A C 1
ATOM 824 O O . LEU A 1 106 ? -0.047 7.083 17.214 1.00 95.81 106 LEU A O 1
ATOM 828 N N . LEU A 1 107 ? -0.019 8.692 18.774 1.00 93.75 107 LEU A N 1
ATOM 829 C CA . LEU A 1 107 ? 0.867 7.960 19.684 1.00 93.75 107 LEU A CA 1
ATOM 830 C C . LEU A 1 107 ? 0.211 6.672 20.210 1.00 93.75 107 LEU A C 1
ATOM 832 O O . LEU A 1 107 ? 0.866 5.635 20.311 1.00 93.75 107 LEU A O 1
ATOM 836 N N . ALA A 1 108 ? -1.084 6.714 20.534 1.00 91.12 108 ALA A N 1
ATOM 837 C CA . ALA A 1 108 ? -1.824 5.525 20.945 1.00 91.12 108 ALA A CA 1
ATOM 838 C C . ALA A 1 108 ? -1.898 4.481 19.818 1.00 91.12 108 ALA A C 1
ATOM 840 O O . ALA A 1 108 ? -1.693 3.298 20.081 1.00 91.12 108 ALA A O 1
ATOM 841 N N . ALA A 1 109 ? -2.118 4.914 18.573 1.00 94.06 109 ALA A N 1
ATOM 842 C CA . ALA A 1 109 ? -2.083 4.048 17.398 1.00 94.06 109 ALA A CA 1
ATOM 843 C C . ALA A 1 109 ? -0.703 3.401 17.206 1.00 94.06 109 ALA A C 1
ATOM 845 O O . ALA A 1 109 ? -0.607 2.186 17.056 1.00 94.06 109 ALA A O 1
ATOM 846 N N . GLN A 1 110 ? 0.374 4.181 17.299 1.00 94.00 110 GLN A N 1
ATOM 847 C CA . GLN A 1 110 ? 1.740 3.665 17.215 1.00 94.00 110 GLN A CA 1
ATOM 848 C C . GLN A 1 110 ? 2.036 2.609 18.293 1.00 94.00 110 GLN A C 1
ATOM 850 O O . GLN A 1 110 ? 2.632 1.570 18.010 1.00 94.00 110 GLN A O 1
ATOM 855 N N . ASN A 1 111 ? 1.581 2.841 19.527 1.00 87.94 111 ASN A N 1
ATOM 856 C CA . ASN A 1 111 ? 1.714 1.865 20.608 1.00 87.94 111 ASN A CA 1
ATOM 857 C C . ASN A 1 111 ? 0.891 0.595 20.341 1.00 87.94 111 ASN A C 1
ATOM 859 O O . ASN A 1 111 ? 1.370 -0.504 20.615 1.00 87.94 111 ASN A O 1
ATOM 863 N N . ALA A 1 112 ? -0.321 0.729 19.790 1.00 87.44 112 ALA A N 1
ATOM 864 C CA . ALA A 1 112 ? -1.154 -0.409 19.407 1.00 87.44 112 ALA A CA 1
ATOM 865 C C . ALA A 1 112 ? -0.488 -1.245 18.302 1.00 87.44 112 ALA A C 1
ATOM 867 O O . ALA A 1 112 ? -0.451 -2.469 18.415 1.00 87.44 112 ALA A O 1
ATOM 868 N N . TYR A 1 113 ? 0.111 -0.597 17.296 1.00 89.38 113 TYR A N 1
ATOM 869 C CA . TYR A 1 113 ? 0.895 -1.267 16.255 1.00 89.38 113 TYR A CA 1
ATOM 870 C C . TYR A 1 113 ? 2.089 -2.034 16.841 1.00 89.38 113 TYR A C 1
ATOM 872 O O . TYR A 1 113 ? 2.240 -3.225 16.583 1.00 89.38 113 TYR A O 1
ATOM 880 N N . GLY A 1 114 ? 2.899 -1.389 17.691 1.00 85.50 114 GLY A N 1
ATOM 881 C CA . GLY A 1 114 ? 4.057 -2.026 18.333 1.00 85.50 114 GLY A CA 1
ATOM 882 C C . GLY A 1 114 ? 3.693 -3.177 19.280 1.00 85.50 114 GLY A C 1
ATOM 883 O O . GLY A 1 114 ? 4.495 -4.084 19.486 1.00 85.50 114 GLY A O 1
ATOM 884 N N . ALA A 1 115 ? 2.478 -3.165 19.831 1.00 83.12 115 ALA A N 1
ATOM 885 C CA . ALA A 1 115 ? 1.917 -4.259 20.621 1.00 83.12 115 ALA A CA 1
ATOM 886 C C . ALA A 1 115 ? 1.209 -5.334 19.771 1.00 83.12 115 ALA A C 1
ATOM 888 O O . ALA A 1 115 ? 0.609 -6.241 20.345 1.00 83.12 115 ALA A O 1
ATOM 889 N N . GLN A 1 116 ? 1.233 -5.214 18.435 1.00 82.56 116 GLN A N 1
ATOM 890 C CA . GLN A 1 116 ? 0.502 -6.064 17.484 1.00 82.56 116 GLN A CA 1
ATOM 891 C C . GLN A 1 116 ? -1.016 -6.124 17.755 1.00 82.56 116 GLN A C 1
ATOM 893 O O . GLN A 1 116 ? -1.706 -7.064 17.371 1.00 82.56 116 GLN A O 1
ATOM 898 N N . ASN A 1 117 ? -1.574 -5.098 18.407 1.00 82.94 117 ASN A N 1
ATOM 899 C CA . ASN A 1 117 ? -3.005 -4.983 18.668 1.00 82.94 117 ASN A CA 1
ATOM 900 C C . ASN A 1 117 ? -3.696 -4.247 17.511 1.00 82.94 117 ASN A C 1
ATOM 902 O O . ASN A 1 117 ? -4.115 -3.091 17.629 1.00 82.94 117 ASN A O 1
ATOM 906 N N . TYR A 1 118 ? -3.791 -4.921 16.364 1.00 84.12 118 TYR A N 1
ATOM 907 C CA . TYR A 1 118 ? -4.306 -4.324 15.130 1.00 84.12 118 TYR A CA 1
ATOM 908 C C . TYR A 1 118 ? -5.801 -3.981 15.190 1.00 84.12 118 TYR A C 1
ATOM 910 O O . TYR A 1 118 ? -6.235 -3.044 14.522 1.00 84.12 118 TYR A O 1
ATOM 918 N N . GLN A 1 119 ? -6.579 -4.672 16.030 1.00 85.69 119 GLN A N 1
ATOM 919 C CA . GLN A 1 119 ? -7.968 -4.295 16.296 1.00 85.69 119 GLN A CA 1
ATOM 920 C C . GLN A 1 119 ? -8.038 -2.921 16.966 1.00 85.69 119 GLN A C 1
ATOM 922 O O . GLN A 1 119 ? -8.744 -2.035 16.488 1.00 85.69 119 GLN A O 1
ATOM 927 N N . GLN A 1 120 ? -7.278 -2.717 18.045 1.00 85.12 120 GLN A N 1
ATOM 928 C CA . GLN A 1 120 ? -7.241 -1.423 18.723 1.00 85.12 120 GLN A CA 1
ATOM 929 C C . GLN A 1 120 ? -6.716 -0.321 17.794 1.00 85.12 120 GLN A C 1
ATOM 931 O O . GLN A 1 120 ? -7.239 0.789 17.804 1.00 85.12 120 GLN A O 1
ATOM 936 N N . LEU A 1 121 ? -5.715 -0.618 16.962 1.00 90.69 121 LEU A N 1
ATOM 937 C CA . LEU A 1 121 ? -5.222 0.311 15.944 1.00 90.69 121 LEU A CA 1
ATOM 938 C C . LEU A 1 121 ? -6.339 0.751 14.983 1.00 90.69 121 LEU A C 1
ATOM 940 O O . LEU A 1 121 ? -6.529 1.949 14.773 1.00 90.69 121 LEU A O 1
ATOM 944 N N . ALA A 1 122 ? -7.108 -0.202 14.449 1.00 89.06 122 ALA A N 1
ATOM 945 C CA . ALA A 1 122 ? -8.235 0.074 13.563 1.00 89.06 122 ALA A CA 1
ATOM 946 C C . ALA A 1 122 ? -9.329 0.910 14.248 1.00 89.06 122 ALA A C 1
ATOM 948 O O . ALA A 1 122 ? -9.847 1.858 13.655 1.00 89.06 122 ALA A O 1
ATOM 949 N N . GLU A 1 123 ? -9.647 0.606 15.510 1.00 88.75 123 GLU A N 1
ATOM 950 C CA . GLU A 1 123 ? -10.584 1.392 16.318 1.00 88.75 123 GLU A CA 1
ATOM 951 C C . GLU A 1 123 ? -10.095 2.841 16.478 1.00 88.75 123 GLU A C 1
ATOM 953 O O . GLU A 1 123 ? -10.868 3.778 16.273 1.00 88.75 123 GLU A O 1
ATOM 958 N N . ILE A 1 124 ? -8.805 3.052 16.752 1.00 92.56 124 ILE A N 1
ATOM 959 C CA . ILE A 1 124 ? -8.216 4.394 16.871 1.00 92.56 124 ILE A CA 1
ATOM 960 C C . ILE A 1 124 ? -8.268 5.140 15.533 1.00 92.56 124 ILE A C 1
ATOM 962 O O . ILE A 1 124 ? -8.679 6.298 15.497 1.00 92.56 124 ILE A O 1
ATOM 966 N N . TYR A 1 125 ? -7.911 4.497 14.422 1.00 95.00 125 TYR A N 1
ATOM 967 C CA . TYR A 1 125 ? -7.948 5.109 13.086 1.00 95.00 125 TYR A CA 1
ATOM 968 C C . TYR A 1 125 ? -9.362 5.395 12.566 1.00 95.00 125 TYR A C 1
ATOM 970 O O . TYR A 1 125 ? -9.530 6.238 11.683 1.00 95.00 125 TYR A O 1
ATOM 978 N N . SER A 1 126 ? -10.393 4.783 13.155 1.00 92.19 126 SER A N 1
ATOM 979 C CA . SER A 1 126 ? -11.793 5.131 12.882 1.00 92.19 126 SER A CA 1
ATOM 980 C C . SER A 1 126 ? -12.236 6.461 13.517 1.00 92.19 126 SER A C 1
ATOM 982 O O . SER A 1 126 ? -13.299 6.985 13.182 1.00 92.19 126 SER A O 1
ATOM 984 N N . ILE A 1 127 ? -11.422 7.045 14.406 1.00 90.81 127 ILE A N 1
ATOM 985 C CA . ILE A 1 127 ? -11.741 8.297 15.093 1.00 90.81 127 ILE A CA 1
ATOM 986 C C . ILE A 1 127 ? -11.712 9.465 14.101 1.00 90.81 127 ILE A C 1
ATOM 988 O O . ILE A 1 127 ? -10.668 9.833 13.554 1.00 90.81 127 ILE A O 1
ATOM 992 N N . GLN A 1 128 ? -12.864 10.126 13.942 1.00 92.62 128 GLN A N 1
ATOM 993 C CA . GLN A 1 128 ? -13.095 11.166 12.932 1.00 92.62 128 GLN A CA 1
ATOM 994 C C . GLN A 1 128 ? -12.058 12.299 12.958 1.00 92.62 128 GLN A C 1
ATOM 996 O O . GLN A 1 128 ? -11.723 12.860 11.914 1.00 92.62 128 GLN A O 1
ATOM 1001 N N . LYS A 1 129 ? -11.541 12.634 14.149 1.00 93.69 129 LYS A N 1
ATOM 1002 C CA . LYS A 1 129 ? -10.533 13.684 14.351 1.00 93.69 129 LYS A CA 1
ATOM 1003 C C . LYS A 1 129 ? -9.242 13.436 13.566 1.00 93.69 129 LYS A C 1
ATOM 1005 O O . LYS A 1 129 ? -8.652 14.402 13.103 1.00 93.69 129 LYS A O 1
ATOM 1010 N N . ILE A 1 130 ? -8.821 12.179 13.420 1.00 94.00 130 ILE A N 1
ATOM 1011 C CA . ILE A 1 130 ? -7.557 11.811 12.762 1.00 94.00 130 ILE A CA 1
ATOM 1012 C C . ILE A 1 130 ? -7.762 11.094 11.426 1.00 94.00 130 ILE A C 1
ATOM 1014 O O . ILE A 1 130 ? -6.800 10.865 10.706 1.00 94.00 130 ILE A O 1
ATOM 1018 N N . TYR A 1 131 ? -9.007 10.793 11.050 1.00 89.25 131 TYR A N 1
ATOM 1019 C CA . TYR A 1 131 ? -9.338 10.057 9.826 1.00 89.25 131 TYR A CA 1
ATOM 1020 C C . TYR A 1 131 ? -8.772 10.689 8.535 1.00 89.25 131 TYR A C 1
ATOM 1022 O O . TYR A 1 131 ? -8.439 9.992 7.577 1.00 89.25 131 TYR A O 1
ATOM 1030 N N . ASN A 1 132 ? -8.654 12.021 8.497 1.00 92.38 132 ASN A N 1
ATOM 1031 C CA . ASN A 1 132 ? -8.105 12.756 7.351 1.00 92.38 132 ASN A CA 1
ATOM 1032 C C . ASN A 1 132 ? -6.603 13.063 7.472 1.00 92.38 132 ASN A C 1
ATOM 1034 O O . ASN A 1 132 ? -6.061 13.754 6.612 1.00 92.38 132 ASN A O 1
ATOM 1038 N N . ASN A 1 133 ? -5.935 12.594 8.527 1.00 96.00 133 ASN A N 1
ATOM 1039 C CA . ASN A 1 133 ? -4.495 12.750 8.675 1.00 96.00 133 ASN A CA 1
ATOM 1040 C C . ASN A 1 133 ? -3.775 11.856 7.646 1.00 96.00 133 ASN A C 1
ATOM 1042 O O . ASN A 1 133 ? -4.112 10.682 7.495 1.00 96.00 133 ASN A O 1
ATOM 1046 N N . LYS A 1 134 ? -2.789 12.411 6.935 1.00 96.50 134 LYS A N 1
ATOM 1047 C CA . LYS A 1 134 ? -2.081 11.705 5.857 1.00 96.50 134 LYS A CA 1
ATOM 1048 C C . LYS A 1 134 ? -1.304 10.471 6.338 1.00 96.50 134 LYS A C 1
ATOM 1050 O O . LYS A 1 134 ? -1.393 9.441 5.685 1.00 96.50 134 LYS A O 1
ATOM 1055 N N . LEU A 1 135 ? -0.707 10.529 7.534 1.00 96.50 135 LEU A N 1
ATOM 1056 C CA . LEU A 1 135 ? -0.032 9.392 8.173 1.00 96.50 135 LEU A CA 1
ATOM 1057 C C . LEU A 1 135 ? -1.040 8.282 8.485 1.00 96.50 135 LEU A C 1
ATOM 1059 O O . LEU A 1 135 ? -0.780 7.110 8.233 1.00 96.50 135 LEU A O 1
ATOM 1063 N N . VAL A 1 136 ? -2.232 8.640 8.982 1.00 97.50 136 VAL A N 1
ATOM 1064 C CA . VAL A 1 136 ? -3.314 7.664 9.217 1.00 97.50 136 VAL A CA 1
ATOM 1065 C C . VAL A 1 136 ? -3.760 7.026 7.907 1.00 97.50 136 VAL A C 1
ATOM 1067 O O . VAL A 1 136 ? -3.975 5.821 7.861 1.00 97.50 136 VAL A O 1
ATOM 1070 N N . GLN A 1 137 ? -3.881 7.806 6.833 1.00 98.06 137 GLN A N 1
ATOM 1071 C CA . GLN A 1 137 ? -4.231 7.283 5.513 1.00 98.06 137 GLN A CA 1
ATOM 1072 C C . GLN A 1 137 ? -3.139 6.355 4.968 1.00 98.06 137 GLN A C 1
ATOM 1074 O O . GLN A 1 137 ? -3.463 5.240 4.576 1.00 98.06 137 GLN A O 1
ATOM 1079 N N . ASN A 1 138 ? -1.863 6.743 5.028 1.00 97.88 138 ASN A N 1
ATOM 1080 C CA . ASN A 1 138 ? -0.742 5.883 4.651 1.00 97.88 138 ASN A CA 1
ATOM 1081 C C . ASN A 1 138 ? -0.777 4.552 5.425 1.00 97.88 138 ASN A C 1
ATOM 1083 O O . ASN A 1 138 ? -0.775 3.470 4.837 1.00 97.88 138 ASN A O 1
ATOM 1087 N N . ASN A 1 139 ? -0.929 4.621 6.747 1.00 97.38 139 ASN A N 1
ATOM 1088 C CA . ASN A 1 139 ? -0.936 3.434 7.595 1.00 97.38 139 ASN A CA 1
ATOM 1089 C C . ASN A 1 139 ? -2.198 2.576 7.431 1.00 97.38 139 ASN A C 1
ATOM 1091 O O . ASN A 1 139 ? -2.117 1.357 7.543 1.00 97.38 139 ASN A O 1
ATOM 1095 N N . MET A 1 140 ? -3.353 3.163 7.112 1.00 97.44 140 MET A N 1
ATOM 1096 C CA . MET A 1 140 ? -4.536 2.398 6.701 1.00 97.44 140 MET A CA 1
ATOM 1097 C C . MET A 1 140 ? -4.275 1.638 5.397 1.00 97.44 140 MET A C 1
ATOM 1099 O O . MET A 1 140 ? -4.650 0.469 5.294 1.00 97.44 140 MET A O 1
ATOM 1103 N N . GLY A 1 141 ? -3.590 2.265 4.434 1.00 96.62 141 GLY A N 1
ATOM 1104 C CA . GLY A 1 141 ? -3.126 1.597 3.220 1.00 96.62 141 GLY A CA 1
ATOM 1105 C C . GLY A 1 141 ? -2.228 0.404 3.548 1.00 96.62 141 GLY A C 1
ATOM 1106 O O . GLY A 1 141 ? -2.502 -0.711 3.110 1.00 96.62 141 GLY A O 1
ATOM 1107 N N . TYR A 1 142 ? -1.252 0.609 4.435 1.00 94.12 142 TYR A N 1
ATOM 1108 C CA . TYR A 1 142 ? -0.351 -0.439 4.926 1.00 94.12 142 TYR A CA 1
ATOM 1109 C C . TYR A 1 142 ? -1.092 -1.596 5.613 1.00 94.12 142 TYR A C 1
ATOM 1111 O O . TYR A 1 142 ? -0.782 -2.766 5.373 1.00 94.12 142 TYR A O 1
ATOM 1119 N N . MET A 1 143 ? -2.110 -1.297 6.429 1.00 92.50 143 MET A N 1
ATOM 1120 C CA . MET A 1 143 ? -2.938 -2.320 7.071 1.00 92.50 143 MET A CA 1
ATOM 1121 C C . MET A 1 143 ? -3.695 -3.171 6.044 1.00 92.50 143 MET A C 1
ATOM 1123 O O . MET A 1 143 ? -3.708 -4.391 6.175 1.00 92.50 143 MET A O 1
ATOM 1127 N N . TYR A 1 144 ? -4.284 -2.577 5.003 1.00 91.12 144 TYR A N 1
ATOM 1128 C CA . TYR A 1 144 ? -4.940 -3.344 3.935 1.00 91.12 144 TYR A CA 1
ATOM 1129 C C . TYR A 1 144 ? -3.949 -4.087 3.032 1.00 91.12 144 TYR A C 1
ATOM 1131 O O . TYR A 1 144 ? -4.245 -5.193 2.588 1.00 91.12 144 TYR A O 1
ATOM 1139 N N . ALA A 1 145 ? -2.773 -3.518 2.774 1.00 89.00 145 ALA A N 1
ATOM 1140 C CA . ALA A 1 145 ? -1.739 -4.121 1.938 1.00 89.00 145 ALA A CA 1
ATOM 1141 C C . ALA A 1 145 ? -1.132 -5.385 2.571 1.00 89.00 145 ALA A C 1
ATOM 1143 O O . ALA A 1 145 ? -0.784 -6.334 1.860 1.00 89.00 145 ALA A O 1
ATOM 1144 N N . ASN A 1 146 ? -1.019 -5.405 3.902 1.00 83.62 146 ASN A N 1
ATOM 1145 C CA . ASN A 1 146 ? -0.409 -6.497 4.670 1.00 83.62 146 ASN A CA 1
ATOM 1146 C C . ASN A 1 146 ? -1.430 -7.362 5.413 1.00 83.62 146 ASN A C 1
ATOM 1148 O O . ASN A 1 146 ? -1.063 -8.355 6.034 1.00 83.62 146 ASN A O 1
ATOM 1152 N N . GLY A 1 147 ? -2.709 -6.999 5.344 1.00 82.88 147 GLY A N 1
ATOM 1153 C CA . GLY A 1 147 ? -3.773 -7.688 6.050 1.00 82.88 147 GLY A CA 1
ATOM 1154 C C . GLY A 1 147 ? -3.600 -7.606 7.570 1.00 82.88 147 GLY A C 1
ATOM 1155 O O . GLY A 1 147 ? -3.540 -8.618 8.255 1.00 82.88 147 GLY A O 1
ATOM 1156 N N . LEU A 1 148 ? -3.458 -6.406 8.122 1.00 84.62 148 LEU A N 1
ATOM 1157 C CA . LEU A 1 148 ? -3.384 -6.189 9.565 1.00 84.62 148 LEU A CA 1
ATOM 1158 C C . LEU A 1 148 ? -4.778 -5.835 10.069 1.00 84.62 148 LEU A C 1
ATOM 1160 O O . LEU A 1 148 ? -5.290 -4.764 9.740 1.00 84.62 148 LEU A O 1
ATOM 1164 N N . TYR A 1 149 ? -5.392 -6.739 10.840 1.00 84.81 149 TYR A N 1
ATOM 1165 C CA . TYR A 1 149 ? -6.813 -6.731 11.240 1.00 84.81 149 TYR A CA 1
ATOM 1166 C C . TYR A 1 149 ? -7.813 -6.857 10.078 1.00 84.81 149 TYR A C 1
ATOM 1168 O O . TYR A 1 149 ? -8.756 -7.643 10.159 1.00 84.81 149 TYR A O 1
ATOM 1176 N N . TYR A 1 150 ? -7.597 -6.136 8.981 1.00 83.25 150 TYR A N 1
ATOM 1177 C CA . TYR A 1 150 ? -8.363 -6.272 7.749 1.00 83.25 150 TYR A CA 1
ATOM 1178 C C . TYR A 1 150 ? -7.822 -7.417 6.878 1.00 83.25 150 TYR A C 1
ATOM 1180 O O . TYR A 1 150 ? -6.635 -7.727 6.941 1.00 83.25 150 TYR A O 1
ATOM 1188 N N . PRO A 1 151 ? -8.653 -8.049 6.032 1.00 79.12 151 PRO A N 1
ATOM 1189 C CA . PRO A 1 151 ? -8.168 -8.908 4.954 1.00 79.12 151 PRO A CA 1
ATOM 1190 C C . PRO A 1 151 ? -7.308 -8.122 3.958 1.00 79.12 151 PRO A C 1
ATOM 1192 O O . PRO A 1 151 ? -7.564 -6.936 3.733 1.00 79.12 151 PRO A O 1
ATOM 1195 N N . VAL A 1 152 ? -6.353 -8.793 3.302 1.00 80.25 152 VAL A N 1
ATOM 1196 C CA . VAL A 1 152 ? -5.566 -8.160 2.230 1.00 80.25 152 VAL A CA 1
ATOM 1197 C C . VAL A 1 152 ? -6.497 -7.649 1.131 1.00 80.25 152 VAL A C 1
ATOM 1199 O O . VAL A 1 152 ? -7.313 -8.409 0.597 1.00 80.25 152 VAL A O 1
ATOM 1202 N N . ASN A 1 153 ? -6.373 -6.366 0.790 1.00 84.38 153 ASN A N 1
ATOM 1203 C CA . ASN A 1 153 ? -7.173 -5.722 -0.247 1.00 84.38 153 ASN A CA 1
ATOM 1204 C C . ASN A 1 153 ? -6.375 -4.601 -0.934 1.00 84.38 153 ASN A C 1
ATOM 1206 O O . ASN A 1 153 ? -6.203 -3.523 -0.369 1.00 84.38 153 ASN A O 1
ATOM 1210 N N . ILE A 1 154 ? -5.916 -4.865 -2.161 1.00 88.19 154 ILE A N 1
ATOM 1211 C CA . ILE A 1 154 ? -5.092 -3.932 -2.947 1.00 88.19 154 ILE A CA 1
ATOM 1212 C C . ILE A 1 154 ? -5.887 -2.672 -3.314 1.00 88.19 154 ILE A C 1
ATOM 1214 O O . ILE A 1 154 ? -5.385 -1.573 -3.129 1.00 88.19 154 ILE A O 1
ATOM 1218 N N . GLU A 1 155 ? -7.156 -2.804 -3.714 1.00 93.31 155 GLU A N 1
ATOM 1219 C CA . GLU A 1 155 ? -7.998 -1.649 -4.067 1.00 93.31 155 GLU A CA 1
ATOM 1220 C C . GLU A 1 155 ? -8.211 -0.697 -2.879 1.00 93.31 155 GLU A C 1
ATOM 1222 O O . GLU A 1 155 ? -8.215 0.525 -3.034 1.00 93.31 155 GLU A O 1
ATOM 1227 N N . GLN A 1 156 ? -8.396 -1.243 -1.671 1.00 94.62 156 GLN A N 1
ATOM 1228 C CA . GLN A 1 156 ? -8.491 -0.424 -0.461 1.00 94.62 156 GLN A CA 1
ATOM 1229 C C . GLN A 1 156 ? -7.140 0.184 -0.095 1.00 94.62 156 GLN A C 1
ATOM 1231 O O . GLN A 1 156 ? -7.101 1.357 0.274 1.00 94.62 156 GLN A O 1
ATOM 1236 N N . ALA A 1 157 ? -6.045 -0.570 -0.218 1.00 95.88 157 ALA A N 1
ATOM 1237 C CA . ALA A 1 157 ? -4.710 -0.032 0.005 1.00 95.88 157 ALA A CA 1
ATOM 1238 C C . ALA A 1 157 ? -4.448 1.179 -0.906 1.00 95.88 157 ALA A C 1
ATOM 1240 O O . ALA A 1 157 ? -4.114 2.253 -0.406 1.00 95.88 157 ALA A O 1
ATOM 1241 N N . ASP A 1 158 ? -4.744 1.050 -2.201 1.00 96.31 158 ASP A N 1
ATOM 1242 C CA . ASP A 1 158 ? -4.645 2.125 -3.188 1.00 96.31 158 ASP A CA 1
ATOM 1243 C C . ASP A 1 158 ? -5.487 3.333 -2.844 1.00 96.31 158 ASP A C 1
ATOM 1245 O O . ASP A 1 158 ? -4.992 4.457 -2.852 1.00 96.31 158 ASP A O 1
ATOM 1249 N N . PHE A 1 159 ? -6.748 3.114 -2.481 1.00 97.56 159 PHE A N 1
ATOM 1250 C CA . PHE A 1 159 ? -7.636 4.198 -2.091 1.00 97.56 159 PHE A CA 1
ATOM 1251 C C . PHE A 1 159 ? -7.062 5.042 -0.944 1.00 97.56 159 PHE A C 1
ATOM 1253 O O . PHE A 1 159 ? -7.191 6.270 -0.941 1.00 97.56 159 PHE A O 1
ATOM 1260 N N . TYR A 1 160 ? -6.448 4.395 0.045 1.00 97.94 160 TYR A N 1
ATOM 1261 C CA . TYR A 1 160 ? -5.847 5.075 1.186 1.00 97.94 160 TYR A CA 1
ATOM 1262 C C . TYR A 1 160 ? -4.495 5.714 0.844 1.00 97.94 160 TYR A C 1
ATOM 1264 O O . TYR A 1 160 ? -4.271 6.867 1.226 1.00 97.94 160 TYR A O 1
ATOM 1272 N N . TYR A 1 161 ? -3.640 5.034 0.076 1.00 97.94 161 TYR A N 1
ATOM 1273 C CA . TYR A 1 161 ? -2.381 5.605 -0.397 1.00 97.94 161 TYR A CA 1
ATOM 1274 C C . TYR A 1 161 ? -2.608 6.817 -1.300 1.00 97.94 161 TYR A C 1
ATOM 1276 O O . TYR A 1 161 ? -2.018 7.862 -1.054 1.00 97.94 161 TYR A O 1
ATOM 1284 N N . ASP A 1 162 ? -3.525 6.751 -2.265 1.00 97.00 162 ASP A N 1
ATOM 1285 C CA . ASP A 1 162 ? -3.832 7.8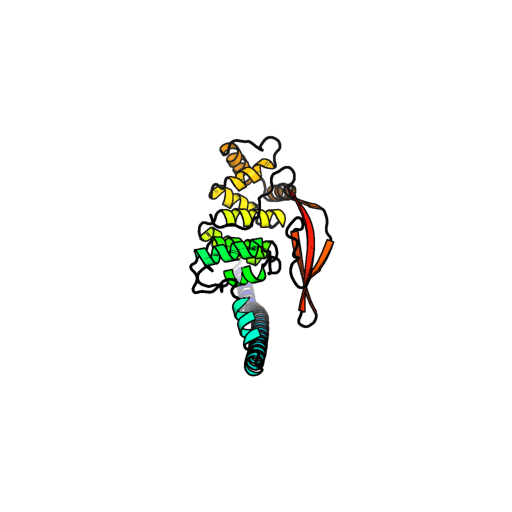70 -3.163 1.00 97.00 162 ASP A CA 1
ATOM 1286 C C . ASP A 1 162 ? -4.342 9.096 -2.397 1.00 97.00 162 ASP A C 1
ATOM 1288 O O . ASP A 1 162 ? -3.990 10.234 -2.717 1.00 97.00 162 ASP A O 1
ATOM 1292 N N . LYS A 1 163 ? -5.127 8.884 -1.332 1.00 96.94 163 LYS A N 1
ATOM 1293 C CA . LYS A 1 163 ? -5.539 9.966 -0.427 1.00 96.94 163 LYS A CA 1
ATOM 1294 C C . LYS A 1 163 ? -4.357 10.588 0.313 1.00 96.94 163 LYS A C 1
ATOM 1296 O O . LYS A 1 163 ? -4.275 11.814 0.387 1.00 96.94 163 LYS A O 1
ATOM 1301 N N . ALA A 1 164 ? -3.459 9.768 0.851 1.00 97.12 164 ALA A N 1
ATOM 1302 C CA . ALA A 1 164 ? -2.273 10.246 1.552 1.00 97.12 164 ALA A CA 1
ATOM 1303 C C . ALA A 1 164 ? -1.333 11.008 0.597 1.00 97.12 164 ALA A C 1
ATOM 1305 O O . ALA A 1 164 ? -0.919 12.128 0.906 1.00 97.12 164 ALA A O 1
ATOM 1306 N N . ILE A 1 165 ? -1.098 10.479 -0.609 1.00 95.81 165 ILE A N 1
ATOM 1307 C CA . ILE A 1 165 ? -0.318 11.117 -1.683 1.00 95.81 165 ILE A CA 1
ATOM 1308 C C . ILE A 1 165 ? -0.930 12.470 -2.061 1.00 95.81 165 ILE A C 1
ATOM 1310 O O . ILE A 1 165 ? -0.220 13.476 -2.118 1.00 95.81 165 ILE A O 1
ATOM 1314 N N . ALA A 1 166 ? -2.253 12.539 -2.246 1.00 95.56 166 ALA A N 1
ATOM 1315 C CA . ALA A 1 166 ? -2.955 13.794 -2.523 1.00 95.56 166 ALA A CA 1
ATOM 1316 C C . ALA A 1 166 ? -2.809 14.829 -1.387 1.00 95.56 166 ALA A C 1
ATOM 1318 O O . ALA A 1 166 ? -2.862 16.034 -1.637 1.00 95.56 166 ALA A O 1
ATOM 1319 N N . ASN A 1 167 ? -2.570 14.368 -0.156 1.00 93.31 167 ASN A N 1
ATOM 1320 C CA . ASN A 1 167 ? -2.274 15.192 1.017 1.00 93.31 167 ASN A CA 1
ATOM 1321 C C . ASN A 1 167 ? -0.764 15.447 1.229 1.00 93.31 167 ASN A C 1
ATOM 1323 O O . ASN A 1 167 ? -0.359 15.967 2.274 1.00 93.31 167 ASN A O 1
ATOM 1327 N N . GLY A 1 168 ? 0.077 15.127 0.239 1.00 91.06 168 GLY A N 1
ATOM 1328 C CA . GLY A 1 168 ? 1.518 15.383 0.261 1.00 91.06 168 GLY A CA 1
ATOM 1329 C C . GLY A 1 168 ? 2.302 14.398 1.128 1.00 91.06 168 GLY A C 1
ATOM 1330 O O . GLY A 1 168 ? 3.258 14.791 1.806 1.00 91.06 168 GLY A O 1
ATOM 1331 N N . ASP A 1 169 ? 1.861 13.145 1.181 1.00 92.50 169 ASP A N 1
ATOM 1332 C CA . ASP A 1 169 ? 2.594 12.046 1.798 1.00 92.50 169 ASP A CA 1
ATOM 1333 C C . ASP A 1 169 ? 3.424 11.291 0.750 1.00 92.50 169 ASP A C 1
ATOM 1335 O O . ASP A 1 169 ? 2.894 10.521 -0.050 1.00 92.50 169 ASP A O 1
ATOM 1339 N N . ILE A 1 170 ? 4.736 11.539 0.733 1.00 91.75 170 ILE A N 1
ATOM 1340 C CA . ILE A 1 170 ? 5.668 10.839 -0.166 1.00 91.75 170 ILE A CA 1
ATOM 1341 C C . ILE A 1 170 ? 5.826 9.377 0.267 1.00 91.75 170 ILE A C 1
ATOM 1343 O O . ILE A 1 170 ? 5.962 8.496 -0.579 1.00 91.75 170 ILE A O 1
ATOM 1347 N N . LYS A 1 171 ? 5.736 9.090 1.570 1.00 92.75 171 LYS A N 1
ATOM 1348 C CA . LYS A 1 171 ? 5.893 7.736 2.096 1.00 92.75 171 LYS A CA 1
ATOM 1349 C C . LYS A 1 171 ? 4.753 6.827 1.643 1.00 92.75 171 LYS A C 1
ATOM 1351 O O . LYS A 1 171 ? 4.988 5.667 1.321 1.00 92.75 171 LYS A O 1
ATOM 1356 N N . ALA A 1 172 ? 3.546 7.371 1.511 1.00 95.56 172 ALA A N 1
ATOM 1357 C CA . ALA A 1 172 ? 2.427 6.659 0.900 1.00 95.56 172 ALA A CA 1
ATOM 1358 C C . ALA A 1 172 ? 2.683 6.259 -0.562 1.00 95.56 172 ALA A C 1
ATOM 1360 O O . ALA A 1 172 ? 2.298 5.164 -0.968 1.00 95.56 172 ALA A O 1
ATOM 1361 N N . TYR A 1 173 ? 3.361 7.107 -1.343 1.00 95.94 173 TYR A N 1
ATOM 1362 C CA . TYR A 1 173 ? 3.792 6.745 -2.696 1.00 95.94 173 TYR A CA 1
ATOM 1363 C C . TYR A 1 173 ? 4.823 5.607 -2.667 1.00 95.94 173 TYR A C 1
ATOM 1365 O O . TYR A 1 173 ? 4.671 4.642 -3.411 1.00 95.94 173 TYR A O 1
ATOM 1373 N N . GLU A 1 174 ? 5.821 5.668 -1.779 1.00 94.06 174 GLU A N 1
ATOM 1374 C CA . GLU A 1 174 ? 6.806 4.586 -1.619 1.00 94.06 174 GLU A CA 1
ATOM 1375 C C . GLU A 1 174 ? 6.140 3.253 -1.237 1.00 94.06 174 GLU A C 1
ATOM 1377 O O . GLU A 1 174 ? 6.463 2.210 -1.808 1.00 94.06 174 GLU A O 1
ATOM 1382 N N . ASN A 1 175 ? 5.183 3.289 -0.305 1.00 94.38 175 ASN A N 1
ATOM 1383 C CA . ASN A 1 175 ? 4.435 2.116 0.141 1.00 94.38 175 ASN A CA 1
ATOM 1384 C C . ASN A 1 175 ? 3.559 1.535 -0.985 1.00 94.38 175 ASN A C 1
ATOM 1386 O O . ASN A 1 175 ? 3.554 0.320 -1.196 1.00 94.38 175 ASN A O 1
ATOM 1390 N N . LYS A 1 176 ? 2.882 2.389 -1.765 1.00 95.75 176 LYS A N 1
ATOM 1391 C CA . LYS A 1 176 ? 2.134 1.964 -2.958 1.00 95.75 176 LYS A CA 1
ATOM 1392 C C . LYS A 1 176 ? 3.057 1.342 -4.009 1.00 95.75 176 LYS A C 1
ATOM 1394 O O . LYS A 1 176 ? 2.782 0.251 -4.503 1.00 95.75 176 LYS A O 1
ATOM 1399 N N . LEU A 1 177 ? 4.192 1.977 -4.301 1.00 94.56 177 LEU A N 1
ATOM 1400 C CA . LEU A 1 177 ? 5.196 1.451 -5.228 1.00 94.56 177 LEU A CA 1
ATOM 1401 C C . LEU A 1 177 ? 5.666 0.052 -4.801 1.00 94.56 177 LEU A C 1
ATOM 1403 O O . LEU A 1 177 ? 5.669 -0.870 -5.616 1.00 94.56 177 LEU A O 1
ATOM 1407 N N . ALA A 1 178 ? 5.987 -0.134 -3.519 1.00 90.88 178 ALA A N 1
ATOM 1408 C CA . ALA A 1 178 ? 6.381 -1.430 -2.975 1.00 90.88 178 ALA A CA 1
ATOM 1409 C C . ALA A 1 178 ? 5.277 -2.490 -3.138 1.00 90.88 178 ALA A C 1
ATOM 1411 O O . ALA A 1 178 ? 5.549 -3.582 -3.645 1.00 90.88 178 ALA A O 1
ATOM 1412 N N . LEU A 1 179 ? 4.026 -2.166 -2.779 1.00 90.88 179 LEU A N 1
ATOM 1413 C CA . LEU A 1 179 ? 2.872 -3.059 -2.930 1.00 90.88 179 LEU A CA 1
ATOM 1414 C C . LEU A 1 179 ? 2.702 -3.530 -4.384 1.00 90.88 179 LEU A C 1
ATOM 1416 O O . LEU A 1 179 ? 2.529 -4.726 -4.641 1.00 90.88 179 LEU A O 1
ATOM 1420 N N . HIS A 1 180 ? 2.777 -2.610 -5.342 1.00 92.31 180 HIS A N 1
ATOM 1421 C CA . HIS A 1 180 ? 2.507 -2.904 -6.749 1.00 92.31 180 HIS A CA 1
ATOM 1422 C C . HIS A 1 180 ? 3.613 -3.730 -7.384 1.00 92.31 180 HIS A C 1
ATOM 1424 O O . HIS A 1 180 ? 3.345 -4.692 -8.103 1.00 92.31 180 HIS A O 1
ATOM 1430 N N . PHE A 1 181 ? 4.863 -3.417 -7.058 1.00 89.31 181 PHE A N 1
ATOM 1431 C CA . PHE A 1 181 ? 6.003 -4.206 -7.493 1.00 89.31 181 PHE A CA 1
ATOM 1432 C C . PHE A 1 181 ? 5.971 -5.624 -6.920 1.00 89.31 181 PHE A C 1
ATOM 1434 O O . PHE A 1 181 ? 6.090 -6.602 -7.660 1.00 89.31 181 PHE A O 1
ATOM 1441 N N . ARG A 1 182 ? 5.732 -5.752 -5.611 1.00 84.38 182 ARG A N 1
ATOM 1442 C CA . ARG A 1 182 ? 5.763 -7.045 -4.920 1.00 84.38 182 ARG A CA 1
ATOM 1443 C C . ARG A 1 182 ? 4.593 -7.960 -5.312 1.00 84.38 182 ARG A C 1
ATOM 1445 O O . ARG A 1 182 ? 4.708 -9.178 -5.167 1.00 84.38 182 ARG A O 1
ATOM 1452 N N . THR A 1 183 ? 3.476 -7.388 -5.771 1.00 84.38 183 THR A N 1
ATOM 1453 C CA . THR A 1 183 ? 2.276 -8.115 -6.234 1.00 84.38 183 THR A CA 1
ATOM 1454 C C . THR A 1 183 ? 2.118 -8.142 -7.756 1.00 84.38 183 THR A C 1
ATOM 1456 O O . THR A 1 183 ? 1.148 -8.722 -8.235 1.00 84.38 183 THR A O 1
ATOM 1459 N N . LYS A 1 184 ? 3.080 -7.579 -8.504 1.00 87.50 184 LYS A N 1
ATOM 1460 C CA . LYS A 1 184 ? 3.107 -7.525 -9.975 1.00 87.50 184 LYS A CA 1
ATOM 1461 C C . LYS A 1 184 ? 1.839 -6.915 -10.591 1.00 87.50 184 LYS A C 1
ATOM 1463 O O . LYS A 1 184 ? 1.254 -7.500 -11.495 1.00 87.50 184 LYS A O 1
ATOM 1468 N N . GLN A 1 185 ? 1.404 -5.762 -10.081 1.00 91.00 185 GLN A N 1
ATOM 1469 C CA . GLN A 1 185 ? 0.298 -5.013 -10.691 1.00 91.00 185 GLN A CA 1
ATOM 1470 C C . GLN A 1 185 ? 0.698 -4.440 -12.062 1.00 91.00 185 GLN A C 1
ATOM 1472 O O . GLN A 1 185 ? 1.870 -4.147 -12.311 1.00 91.00 185 GLN A O 1
ATOM 1477 N N . ASP A 1 186 ? -0.284 -4.244 -12.940 1.00 91.31 186 ASP A N 1
ATOM 1478 C CA . ASP A 1 186 ? -0.072 -3.805 -14.330 1.00 91.31 186 ASP A CA 1
ATOM 1479 C C . ASP A 1 186 ? 0.303 -2.310 -14.463 1.00 91.31 186 ASP A C 1
ATOM 1481 O O . ASP A 1 186 ? 0.672 -1.834 -15.532 1.00 91.31 186 ASP A O 1
ATOM 1485 N N . ASP A 1 187 ? 0.196 -1.526 -13.392 1.00 94.50 187 ASP A N 1
ATOM 1486 C CA . ASP A 1 187 ? 0.437 -0.077 -13.357 1.00 94.50 187 ASP A CA 1
ATOM 1487 C C . ASP A 1 187 ? 1.823 0.303 -12.793 1.00 94.50 187 ASP A C 1
ATOM 1489 O O . ASP A 1 187 ? 2.115 1.488 -12.610 1.00 94.50 187 ASP A O 1
ATOM 1493 N N . ARG A 1 188 ? 2.723 -0.671 -12.573 1.00 94.75 188 ARG A N 1
ATOM 1494 C CA . ARG A 1 188 ? 4.101 -0.431 -12.084 1.00 94.75 188 ARG A CA 1
ATOM 1495 C C . ARG A 1 188 ? 4.858 0.595 -12.932 1.00 94.75 188 ARG A C 1
ATOM 1497 O O . ARG A 1 188 ? 5.567 1.440 -12.388 1.00 94.75 188 ARG A O 1
ATOM 1504 N N . VAL A 1 189 ? 4.690 0.562 -14.256 1.00 96.12 189 VAL A N 1
ATOM 1505 C CA . VAL A 1 189 ? 5.298 1.543 -15.173 1.00 96.12 189 VAL A CA 1
ATOM 1506 C C . VAL A 1 189 ? 4.775 2.956 -14.911 1.00 96.12 189 VAL A C 1
ATOM 1508 O O . VAL A 1 189 ? 5.544 3.916 -14.971 1.00 96.12 189 VAL A O 1
ATOM 1511 N N . GLU A 1 190 ? 3.482 3.102 -14.623 1.00 96.50 190 GLU A N 1
ATOM 1512 C CA . GLU A 1 190 ? 2.880 4.404 -14.337 1.00 96.50 190 GLU A CA 1
ATOM 1513 C C . GLU A 1 190 ? 3.371 4.957 -12.999 1.00 96.50 190 GLU A C 1
ATOM 1515 O O . GLU A 1 190 ? 3.717 6.134 -12.913 1.00 96.50 190 GLU A O 1
ATOM 1520 N N . LEU A 1 191 ? 3.526 4.094 -11.994 1.00 96.25 191 LEU A N 1
ATOM 1521 C CA . LEU A 1 191 ? 4.126 4.478 -10.719 1.00 96.25 191 LEU A CA 1
ATOM 1522 C C . LEU A 1 191 ? 5.582 4.935 -10.889 1.00 96.25 191 LEU A C 1
ATOM 1524 O O . LEU A 1 191 ? 5.947 5.976 -10.353 1.00 96.25 191 LEU A O 1
ATOM 1528 N N . ILE A 1 192 ? 6.395 4.258 -11.710 1.00 96.81 192 ILE A N 1
ATOM 1529 C CA . ILE A 1 192 ? 7.759 4.726 -12.028 1.00 96.81 192 ILE A CA 1
ATOM 1530 C C . ILE A 1 192 ? 7.747 6.119 -12.678 1.00 96.81 192 ILE A C 1
ATOM 1532 O O . ILE A 1 192 ? 8.564 6.971 -12.316 1.00 96.81 192 ILE A O 1
ATOM 1536 N N . LYS A 1 193 ? 6.817 6.395 -13.604 1.00 96.88 193 LYS A N 1
ATOM 1537 C CA . LYS A 1 193 ? 6.677 7.743 -14.186 1.00 96.88 193 LYS A CA 1
ATOM 1538 C C . LYS A 1 193 ? 6.309 8.771 -13.122 1.00 96.88 193 LYS A C 1
ATOM 1540 O O . LYS A 1 193 ? 6.947 9.818 -13.059 1.00 96.88 193 LYS A O 1
ATOM 1545 N N . GLN A 1 194 ? 5.338 8.461 -12.266 1.00 95.44 194 GLN A N 1
ATOM 1546 C CA . GLN A 1 194 ? 4.929 9.343 -11.177 1.00 95.44 194 GLN A CA 1
ATOM 1547 C C . GLN A 1 194 ? 6.106 9.661 -10.247 1.00 95.44 194 GLN A C 1
ATOM 1549 O O . GLN A 1 194 ? 6.359 10.831 -9.964 1.00 95.44 194 GLN A O 1
ATOM 1554 N N . GLY A 1 195 ? 6.872 8.651 -9.824 1.00 95.06 195 GLY A N 1
ATOM 1555 C CA . GLY A 1 195 ? 8.072 8.841 -9.008 1.00 95.06 195 GLY A CA 1
ATOM 1556 C C . GLY A 1 195 ? 9.128 9.707 -9.689 1.00 95.06 195 GLY A C 1
ATOM 1557 O O . GLY A 1 195 ? 9.769 10.534 -9.042 1.00 95.06 195 GLY A O 1
ATOM 1558 N N . TYR A 1 196 ? 9.295 9.554 -11.004 1.00 96.56 196 TYR A N 1
ATOM 1559 C CA . TYR A 1 196 ? 10.212 10.377 -11.784 1.00 96.56 196 TYR A CA 1
ATOM 1560 C C . TYR A 1 196 ? 9.756 11.844 -11.801 1.00 96.56 196 TYR A C 1
ATOM 1562 O O . TYR A 1 196 ? 10.567 12.744 -11.579 1.00 96.56 196 TYR A O 1
ATOM 1570 N N . GLU A 1 197 ? 8.458 12.093 -11.997 1.00 94.94 197 GLU A N 1
ATOM 1571 C CA . GLU A 1 197 ? 7.863 13.435 -12.014 1.00 94.94 197 GLU A CA 1
ATOM 1572 C C . GLU A 1 197 ? 7.961 14.153 -10.663 1.00 94.94 197 GLU A C 1
ATOM 1574 O O . GLU A 1 197 ? 8.267 15.348 -10.623 1.00 94.94 197 GLU A O 1
ATOM 1579 N N . ILE A 1 198 ? 7.751 13.434 -9.555 1.00 93.38 198 ILE A N 1
ATOM 1580 C CA . ILE A 1 198 ? 7.896 13.991 -8.200 1.00 93.38 198 ILE A CA 1
ATOM 1581 C C . ILE A 1 198 ? 9.350 14.000 -7.709 1.00 93.38 198 ILE A C 1
ATOM 1583 O O . ILE A 1 198 ? 9.619 14.492 -6.613 1.00 93.38 198 ILE A O 1
ATOM 1587 N N . ASN A 1 199 ? 10.291 13.512 -8.525 1.00 93.81 199 ASN A N 1
ATOM 1588 C CA . ASN A 1 199 ? 11.710 13.406 -8.201 1.00 93.81 199 ASN A CA 1
ATOM 1589 C C . ASN A 1 199 ? 11.969 12.587 -6.919 1.00 93.81 199 ASN A C 1
ATOM 1591 O O . ASN A 1 199 ? 12.778 12.980 -6.074 1.00 93.81 199 ASN A O 1
ATOM 1595 N N . ASP A 1 200 ? 11.272 11.460 -6.778 1.00 92.75 200 ASP A N 1
ATOM 1596 C CA . ASP A 1 200 ? 11.425 10.558 -5.641 1.00 92.75 200 ASP A CA 1
ATOM 1597 C C . ASP A 1 200 ? 12.777 9.835 -5.692 1.00 92.75 200 ASP A C 1
ATOM 1599 O O . ASP A 1 200 ? 13.018 8.961 -6.526 1.00 92.75 200 ASP A O 1
ATOM 1603 N N . GLU A 1 201 ? 13.694 10.218 -4.804 1.00 92.00 201 GLU A N 1
ATOM 1604 C CA . GLU A 1 201 ? 15.052 9.673 -4.784 1.00 92.00 201 GLU A CA 1
ATOM 1605 C C . GLU A 1 201 ? 15.064 8.173 -4.470 1.00 92.00 201 GLU A C 1
ATOM 1607 O O . GLU A 1 201 ? 15.875 7.442 -5.043 1.00 92.00 201 GLU A O 1
ATOM 1612 N N . LYS A 1 202 ? 14.157 7.704 -3.603 1.00 90.81 202 LYS A N 1
ATOM 1613 C CA . LYS A 1 202 ? 14.105 6.297 -3.203 1.00 90.81 202 LYS A CA 1
ATOM 1614 C C . LYS A 1 202 ? 13.712 5.406 -4.375 1.00 90.81 202 LYS A C 1
ATOM 1616 O O . LYS A 1 202 ? 14.410 4.430 -4.635 1.00 90.81 202 LYS A O 1
ATOM 1621 N N . MET A 1 203 ? 12.683 5.775 -5.137 1.00 93.44 203 MET A N 1
ATOM 1622 C CA . MET A 1 203 ? 12.303 5.094 -6.374 1.00 93.44 203 MET A CA 1
ATOM 1623 C C . MET A 1 203 ? 13.436 5.126 -7.395 1.00 93.44 203 MET A C 1
ATOM 1625 O O . MET A 1 203 ? 13.776 4.079 -7.937 1.00 93.44 203 MET A O 1
ATOM 1629 N N . LEU A 1 204 ? 14.047 6.292 -7.648 1.00 93.69 204 LEU A N 1
ATOM 1630 C CA . LEU A 1 204 ? 15.128 6.403 -8.635 1.00 93.69 204 LEU A CA 1
ATOM 1631 C C . LEU A 1 204 ? 16.284 5.452 -8.299 1.00 93.69 204 LEU A C 1
ATOM 1633 O O . LEU A 1 204 ? 16.791 4.762 -9.181 1.00 93.69 204 LEU A O 1
ATOM 1637 N N . ARG A 1 205 ? 16.676 5.398 -7.019 1.00 90.81 205 ARG A N 1
ATOM 1638 C CA . ARG A 1 205 ? 17.722 4.496 -6.518 1.00 90.81 205 ARG A CA 1
ATOM 1639 C C . ARG A 1 205 ? 17.307 3.035 -6.588 1.00 90.81 205 ARG A C 1
ATOM 1641 O O . ARG A 1 205 ? 18.099 2.217 -7.040 1.00 90.81 205 ARG A O 1
ATOM 1648 N N . PHE A 1 206 ? 16.081 2.726 -6.180 1.00 89.56 206 PHE A N 1
ATOM 1649 C CA . PHE A 1 206 ? 15.513 1.386 -6.270 1.00 89.56 206 PHE A CA 1
ATOM 1650 C C . PHE A 1 206 ? 15.473 0.872 -7.714 1.00 89.56 206 PHE A C 1
ATOM 1652 O O . PHE A 1 206 ? 15.778 -0.287 -7.967 1.00 89.56 206 PHE A O 1
ATOM 1659 N N . PHE A 1 207 ? 15.125 1.725 -8.677 1.00 91.31 207 PHE A N 1
ATOM 1660 C CA . PHE A 1 207 ? 15.074 1.323 -10.075 1.00 91.31 207 PHE A CA 1
ATOM 1661 C C . PHE A 1 207 ? 16.464 0.969 -10.608 1.00 91.31 207 PHE A C 1
ATOM 1663 O O . PHE A 1 207 ? 16.641 -0.052 -11.270 1.00 91.31 207 PHE A O 1
ATOM 1670 N N . VAL A 1 208 ? 17.463 1.811 -10.328 1.00 90.00 208 VAL A N 1
ATOM 1671 C CA . VAL A 1 208 ? 18.800 1.619 -10.903 1.00 90.00 208 VAL A CA 1
ATOM 1672 C C . VAL A 1 208 ? 19.660 0.609 -10.175 1.00 90.00 208 VAL A C 1
ATOM 1674 O O . VAL A 1 208 ? 20.574 0.071 -10.792 1.00 90.00 208 VAL A O 1
ATOM 1677 N N . SER A 1 209 ? 19.376 0.322 -8.905 1.00 84.94 209 SER A N 1
ATOM 1678 C CA . SER A 1 209 ? 20.107 -0.703 -8.165 1.00 84.94 209 SER A CA 1
ATOM 1679 C C . SER A 1 209 ? 19.997 -2.071 -8.841 1.00 84.94 209 SER A C 1
ATOM 1681 O O . SER A 1 209 ? 20.896 -2.888 -8.677 1.00 84.94 209 SER A O 1
ATOM 1683 N N . HIS A 1 210 ? 18.948 -2.313 -9.642 1.00 84.88 210 HIS A N 1
ATOM 1684 C CA . HIS A 1 210 ? 18.758 -3.579 -10.352 1.00 84.88 210 HIS A CA 1
ATOM 1685 C C . HIS A 1 210 ? 19.852 -3.836 -11.400 1.00 84.88 210 HIS A C 1
ATOM 1687 O O . HIS A 1 210 ? 20.135 -4.983 -11.745 1.00 84.88 210 HIS A O 1
ATOM 1693 N N . PHE A 1 211 ? 20.496 -2.779 -11.901 1.00 85.62 211 PHE A N 1
ATOM 1694 C CA . PHE A 1 211 ? 21.567 -2.891 -12.881 1.00 85.62 211 PHE A CA 1
ATOM 1695 C C . PHE A 1 211 ? 22.929 -2.956 -12.186 1.00 85.62 211 PHE A C 1
ATOM 1697 O O . PHE A 1 211 ? 23.322 -2.037 -11.466 1.00 85.62 211 PHE A O 1
ATOM 1704 N N . GLU A 1 212 ? 23.682 -4.024 -12.461 1.00 84.12 212 GLU A N 1
ATOM 1705 C CA . GLU A 1 212 ? 25.019 -4.246 -11.899 1.00 84.12 212 GLU A CA 1
ATOM 1706 C C . GLU A 1 212 ? 25.930 -3.019 -12.096 1.00 84.12 212 GLU A C 1
ATOM 1708 O O . GLU A 1 212 ? 26.126 -2.537 -13.217 1.00 84.12 212 GLU A O 1
ATOM 1713 N N . GLY A 1 213 ? 26.507 -2.521 -10.998 1.00 85.06 213 GLY A N 1
ATOM 1714 C CA . GLY A 1 213 ? 27.438 -1.390 -11.004 1.00 85.06 213 GLY A CA 1
ATOM 1715 C C . GLY A 1 213 ? 26.789 -0.006 -10.901 1.00 85.06 213 GLY A C 1
ATOM 1716 O O . GLY A 1 213 ? 27.504 0.999 -10.978 1.00 85.06 213 GLY A O 1
ATOM 1717 N N . TYR A 1 214 ? 25.467 0.074 -10.718 1.00 84.62 214 TYR A N 1
ATOM 1718 C CA . TYR A 1 214 ? 24.728 1.332 -10.547 1.00 84.62 214 TYR A CA 1
ATOM 1719 C C . TYR A 1 214 ? 24.265 1.599 -9.108 1.00 84.62 214 TYR A C 1
ATOM 1721 O O . TYR A 1 214 ? 23.626 2.622 -8.855 1.00 84.62 214 TYR A O 1
ATOM 1729 N N . GLU A 1 215 ? 24.649 0.762 -8.142 1.00 79.31 215 GLU A N 1
ATOM 1730 C CA . GLU A 1 215 ? 24.174 0.818 -6.751 1.00 79.31 215 GLU A CA 1
ATOM 1731 C C . GLU A 1 215 ? 24.511 2.157 -6.071 1.00 79.31 215 GLU A C 1
ATOM 1733 O O . GLU A 1 215 ? 23.770 2.646 -5.223 1.00 79.31 215 GLU A O 1
ATOM 1738 N N . ASN A 1 216 ? 25.622 2.780 -6.477 1.00 81.88 216 ASN A N 1
ATOM 1739 C CA . ASN A 1 216 ? 26.099 4.059 -5.946 1.00 81.88 216 ASN A CA 1
ATOM 1740 C C . ASN A 1 216 ? 26.199 5.150 -7.023 1.00 81.88 216 ASN A C 1
ATOM 1742 O O . ASN A 1 216 ? 27.008 6.071 -6.888 1.00 81.88 216 ASN A O 1
ATOM 1746 N N . CYS A 1 217 ? 25.441 5.039 -8.119 1.00 88.06 217 CYS A N 1
ATOM 1747 C CA . CYS A 1 217 ? 25.494 6.047 -9.173 1.00 88.06 217 CYS A CA 1
ATOM 1748 C C . CYS A 1 217 ? 24.942 7.409 -8.707 1.00 88.06 217 CYS A C 1
ATOM 1750 O O . CYS A 1 217 ? 24.134 7.509 -7.776 1.00 88.06 217 CYS A O 1
ATOM 1752 N N . ASP A 1 218 ? 25.400 8.474 -9.368 1.00 94.12 218 ASP A N 1
ATOM 1753 C CA . ASP A 1 218 ? 24.900 9.826 -9.129 1.00 94.12 218 ASP A CA 1
ATOM 1754 C C . ASP A 1 218 ? 23.406 9.918 -9.466 1.00 94.12 218 ASP A C 1
ATOM 1756 O O . ASP A 1 218 ? 22.927 9.302 -10.420 1.00 94.12 218 ASP A O 1
ATOM 1760 N N . LEU A 1 219 ? 22.664 10.755 -8.737 1.00 93.00 219 LEU A N 1
ATOM 1761 C CA . LEU A 1 219 ? 21.214 10.872 -8.924 1.00 93.00 219 LEU A CA 1
ATOM 1762 C C . LEU A 1 219 ? 20.834 11.319 -10.348 1.00 93.00 219 LEU A C 1
ATOM 1764 O O . LEU A 1 219 ? 19.814 10.889 -10.877 1.00 93.00 219 LEU A O 1
ATOM 1768 N N . ASP A 1 220 ? 21.666 12.132 -11.002 1.00 95.56 220 ASP A N 1
ATOM 1769 C CA . ASP A 1 220 ? 21.453 12.524 -12.401 1.00 95.56 220 ASP A CA 1
ATOM 1770 C C . ASP A 1 220 ? 21.625 11.341 -13.367 1.00 95.56 220 ASP A C 1
ATOM 1772 O O . ASP A 1 220 ? 20.906 11.243 -14.362 1.00 95.56 220 ASP A O 1
ATOM 1776 N N . VAL A 1 221 ? 22.536 10.408 -13.067 1.00 95.31 221 VAL A N 1
ATOM 1777 C CA . VAL A 1 221 ? 22.669 9.151 -13.819 1.00 95.31 221 VAL A CA 1
ATOM 1778 C C . VAL A 1 221 ? 21.422 8.298 -13.611 1.00 95.31 221 VAL A C 1
ATOM 1780 O O . VAL A 1 221 ? 20.867 7.803 -14.591 1.00 95.31 221 VAL A O 1
ATOM 1783 N N . ALA A 1 222 ? 20.935 8.204 -12.370 1.00 94.50 222 ALA A N 1
ATOM 1784 C CA . ALA A 1 222 ? 19.724 7.454 -12.060 1.00 94.50 222 ALA A CA 1
ATOM 1785 C C . ALA A 1 222 ? 18.496 7.991 -12.810 1.00 94.50 222 ALA A C 1
ATOM 1787 O O . ALA A 1 222 ? 17.782 7.237 -13.471 1.00 94.50 222 ALA A O 1
ATOM 1788 N N . LYS A 1 223 ? 18.308 9.316 -12.805 1.00 96.25 223 LYS A N 1
ATOM 1789 C CA . LYS A 1 223 ? 17.250 9.985 -13.576 1.00 96.25 223 LYS A CA 1
ATOM 1790 C C . LYS A 1 223 ? 17.344 9.699 -15.066 1.00 96.25 223 LYS A C 1
ATOM 1792 O O . LYS A 1 223 ? 16.327 9.420 -15.688 1.00 96.25 223 LYS A O 1
ATOM 1797 N N . ASN A 1 224 ? 18.542 9.763 -15.645 1.00 95.75 224 ASN A N 1
ATOM 1798 C CA . ASN A 1 224 ? 18.722 9.510 -17.073 1.00 95.75 224 ASN A CA 1
ATOM 1799 C C . ASN A 1 224 ? 18.372 8.064 -17.450 1.00 95.75 224 ASN A C 1
ATOM 1801 O O . ASN A 1 224 ? 17.766 7.844 -18.497 1.00 95.75 224 ASN A O 1
ATOM 1805 N N . LEU A 1 225 ? 18.712 7.091 -16.600 1.00 95.06 225 LEU A N 1
ATOM 1806 C CA . LEU A 1 225 ? 18.340 5.691 -16.814 1.00 95.06 225 LEU A CA 1
ATOM 1807 C C . LEU A 1 225 ? 16.831 5.478 -16.718 1.00 95.06 225 LEU A C 1
ATOM 1809 O O . LEU A 1 225 ? 16.255 4.860 -17.608 1.00 95.06 225 LEU A O 1
ATOM 1813 N N . VAL A 1 226 ? 16.184 6.039 -15.695 1.00 96.56 226 VAL A N 1
ATOM 1814 C CA . VAL A 1 226 ? 14.722 5.968 -15.551 1.00 96.56 226 VAL A CA 1
ATOM 1815 C C . VAL A 1 226 ? 14.025 6.655 -16.729 1.00 96.56 226 VAL A C 1
ATOM 1817 O O . VAL A 1 226 ? 13.071 6.117 -17.281 1.00 96.56 226 VAL A O 1
ATOM 1820 N N . MET A 1 227 ? 14.535 7.798 -17.191 1.00 97.19 227 MET A N 1
ATOM 1821 C CA . MET A 1 227 ? 14.010 8.479 -18.376 1.00 97.19 227 MET A CA 1
ATOM 1822 C C . MET A 1 227 ? 14.153 7.624 -19.642 1.00 97.19 227 MET A C 1
ATOM 1824 O O . MET A 1 227 ? 13.209 7.530 -20.425 1.00 97.19 227 MET A O 1
ATOM 1828 N N . SER A 1 228 ? 15.304 6.972 -19.837 1.00 95.88 228 SER A N 1
ATOM 1829 C CA . SER A 1 228 ? 15.510 6.059 -20.968 1.00 95.88 228 SER A CA 1
ATOM 1830 C C . SER A 1 228 ? 14.584 4.844 -20.883 1.00 95.88 228 SER A C 1
ATOM 1832 O O . SER A 1 228 ? 13.965 4.474 -21.876 1.00 95.88 228 SER A O 1
ATOM 1834 N N . PHE A 1 229 ? 14.376 4.287 -19.687 1.00 96.31 229 PHE A N 1
ATOM 1835 C CA . PHE A 1 229 ? 13.366 3.254 -19.461 1.00 96.31 229 PHE A CA 1
ATOM 1836 C C . PHE A 1 229 ? 11.959 3.723 -19.861 1.00 96.31 229 PHE A C 1
ATOM 1838 O O . PHE A 1 229 ? 11.251 3.016 -20.573 1.00 96.31 229 PHE A O 1
ATOM 1845 N N . ILE A 1 230 ? 11.558 4.931 -19.459 1.00 96.25 230 ILE A N 1
ATOM 1846 C CA . ILE A 1 230 ? 10.226 5.474 -19.761 1.00 96.25 230 ILE A CA 1
ATOM 1847 C C . ILE A 1 230 ? 10.037 5.707 -21.270 1.00 96.25 230 ILE A C 1
ATOM 1849 O O . ILE A 1 230 ? 8.967 5.394 -21.802 1.00 96.25 230 ILE A O 1
ATOM 1853 N N . VAL A 1 231 ? 11.044 6.266 -21.952 1.00 96.56 231 VAL A N 1
ATOM 1854 C CA . VAL A 1 231 ? 10.921 6.786 -23.328 1.00 96.56 231 VAL A CA 1
ATOM 1855 C C . VAL A 1 231 ? 11.362 5.787 -24.397 1.00 96.56 231 VAL A C 1
ATOM 1857 O O . VAL A 1 231 ? 10.717 5.697 -25.442 1.00 96.56 231 VAL A O 1
ATOM 1860 N N . ASP A 1 232 ? 12.447 5.054 -24.157 1.00 96.12 232 ASP A N 1
ATOM 1861 C CA . ASP A 1 232 ? 13.136 4.277 -25.193 1.00 96.12 232 ASP A CA 1
ATOM 1862 C C . ASP A 1 232 ? 12.750 2.789 -25.183 1.00 96.12 232 ASP A C 1
ATOM 1864 O O . ASP A 1 232 ? 12.871 2.112 -26.207 1.00 96.12 232 ASP A O 1
ATOM 1868 N N . VAL A 1 233 ? 12.276 2.266 -24.046 1.00 95.19 233 VAL A N 1
ATOM 1869 C CA . VAL A 1 233 ? 11.893 0.853 -23.900 1.00 95.19 233 VAL A CA 1
ATOM 1870 C C . VAL A 1 233 ? 10.446 0.644 -24.353 1.00 95.19 233 VAL A C 1
ATOM 1872 O O . VAL A 1 233 ? 9.533 1.380 -23.974 1.00 95.19 233 VAL A O 1
ATOM 1875 N N . THR A 1 234 ? 10.211 -0.382 -25.172 1.00 95.56 234 THR A N 1
ATOM 1876 C CA . THR A 1 234 ? 8.864 -0.800 -25.601 1.00 95.56 234 THR A CA 1
ATOM 1877 C C . THR A 1 234 ? 8.033 -1.276 -24.416 1.00 95.56 234 THR A C 1
ATOM 1879 O O . THR A 1 234 ? 8.601 -1.890 -23.524 1.00 95.56 234 THR A O 1
ATOM 1882 N N . ASP A 1 235 ? 6.713 -1.088 -24.427 1.00 90.06 235 ASP A N 1
ATOM 1883 C CA . ASP A 1 235 ? 5.852 -1.469 -23.292 1.00 90.06 235 ASP A CA 1
ATOM 1884 C C . ASP A 1 235 ? 6.008 -2.945 -22.878 1.00 90.06 235 ASP A C 1
ATOM 1886 O O . ASP A 1 235 ? 6.220 -3.211 -21.700 1.00 90.06 235 ASP A O 1
ATOM 1890 N N . ASP A 1 236 ? 6.067 -3.881 -23.834 1.00 90.81 236 ASP A N 1
ATOM 1891 C CA . ASP A 1 236 ? 6.335 -5.303 -23.545 1.00 90.81 236 ASP A CA 1
ATOM 1892 C C . ASP A 1 236 ? 7.684 -5.510 -22.830 1.00 90.81 236 ASP A C 1
ATOM 1894 O O . ASP A 1 236 ? 7.788 -6.251 -21.857 1.00 90.81 236 ASP A O 1
ATOM 1898 N N . GLY A 1 237 ? 8.722 -4.808 -23.292 1.00 94.00 237 GLY A N 1
ATOM 1899 C CA . GLY A 1 237 ? 10.057 -4.857 -22.692 1.00 94.00 237 GLY A CA 1
ATOM 1900 C C . GLY A 1 237 ? 10.136 -4.172 -21.326 1.00 94.00 237 GLY A C 1
ATOM 1901 O O . GLY A 1 237 ? 11.009 -4.512 -20.531 1.00 94.00 237 GLY A O 1
ATOM 1902 N N . LYS A 1 238 ? 9.235 -3.223 -21.031 1.00 94.31 238 LYS A N 1
ATOM 1903 C CA . LYS A 1 238 ? 9.139 -2.628 -19.696 1.00 94.31 238 LYS A CA 1
ATOM 1904 C C . LYS A 1 238 ? 8.627 -3.666 -18.705 1.00 94.31 238 LYS A C 1
ATOM 1906 O O . LYS A 1 238 ? 9.258 -3.860 -17.675 1.00 94.31 238 LYS A O 1
ATOM 1911 N N . GLU A 1 239 ? 7.535 -4.352 -19.033 1.00 91.12 239 GLU A N 1
ATOM 1912 C CA . GLU A 1 239 ? 6.964 -5.380 -18.156 1.00 91.12 239 GLU A CA 1
ATOM 1913 C C . GLU A 1 239 ? 7.913 -6.565 -17.956 1.00 91.12 239 GLU A C 1
ATOM 1915 O O . GLU A 1 239 ? 8.099 -7.002 -16.822 1.00 91.12 239 GLU A O 1
ATOM 1920 N N . GLU A 1 240 ? 8.577 -7.031 -19.023 1.00 91.44 240 GLU A N 1
ATOM 1921 C CA . GLU A 1 240 ? 9.577 -8.105 -18.931 1.00 91.44 240 GLU A CA 1
ATOM 1922 C C . GLU A 1 240 ? 10.701 -7.743 -17.949 1.00 91.44 240 GLU A C 1
ATOM 1924 O O . GLU A 1 240 ? 11.027 -8.540 -17.073 1.00 91.44 240 GLU A O 1
ATOM 1929 N N . LEU A 1 241 ? 11.228 -6.515 -18.026 1.00 91.81 241 LEU A N 1
ATOM 1930 C CA . LEU A 1 241 ? 12.244 -6.028 -17.094 1.00 91.81 241 LEU A CA 1
ATOM 1931 C C . LEU A 1 241 ? 11.715 -5.939 -15.655 1.00 91.81 241 LEU A C 1
ATOM 1933 O O . LEU A 1 241 ? 12.370 -6.402 -14.724 1.00 91.81 241 LEU A O 1
ATOM 1937 N N . LEU A 1 242 ? 10.541 -5.337 -15.445 1.00 91.62 242 LEU A N 1
ATOM 1938 C CA . LEU A 1 242 ? 9.984 -5.157 -14.099 1.00 91.62 242 LEU A CA 1
ATOM 1939 C C . LEU A 1 242 ? 9.629 -6.491 -13.425 1.00 91.62 242 LEU A C 1
ATOM 1941 O O . LEU A 1 242 ? 9.622 -6.583 -12.196 1.00 91.62 242 LEU A O 1
ATOM 1945 N N . ASP A 1 243 ? 9.367 -7.541 -14.201 1.00 88.81 243 ASP A N 1
ATOM 1946 C CA . ASP A 1 243 ? 9.146 -8.890 -13.685 1.00 88.81 243 ASP A CA 1
ATOM 1947 C C . ASP A 1 243 ? 10.399 -9.550 -13.105 1.00 88.81 243 ASP A C 1
ATOM 1949 O O . ASP A 1 243 ? 10.260 -10.452 -12.269 1.00 88.81 243 ASP A O 1
ATOM 1953 N N . GLU A 1 244 ? 11.592 -9.085 -13.481 1.00 87.38 244 GLU A N 1
ATOM 1954 C CA . GLU A 1 244 ? 12.872 -9.556 -12.941 1.00 87.38 244 GLU A CA 1
ATOM 1955 C C . GLU A 1 244 ? 13.195 -8.960 -11.563 1.00 87.38 244 GLU A C 1
ATOM 1957 O O . GLU A 1 244 ? 14.028 -9.510 -10.839 1.00 87.38 244 GLU A O 1
ATOM 1962 N N . PHE A 1 245 ? 12.520 -7.875 -11.163 1.00 86.19 245 PHE A N 1
ATOM 1963 C CA . PHE A 1 245 ? 12.798 -7.175 -9.903 1.00 86.19 245 PHE A CA 1
ATOM 1964 C C . PHE A 1 245 ? 12.415 -8.012 -8.675 1.00 86.19 245 PHE A C 1
ATOM 1966 O O . PHE A 1 245 ? 13.063 -7.902 -7.634 1.00 86.19 245 PHE A O 1
ATOM 1973 N N . TYR A 1 246 ? 11.387 -8.859 -8.796 1.00 81.12 246 TYR A N 1
ATOM 1974 C CA . TYR A 1 246 ? 10.868 -9.685 -7.705 1.00 81.12 246 TYR A CA 1
ATOM 1975 C C . TYR A 1 246 ? 10.700 -11.144 -8.118 1.00 81.12 246 TYR A C 1
ATOM 1977 O O . TYR A 1 246 ? 10.085 -11.462 -9.143 1.00 81.12 246 TYR A O 1
ATOM 1985 N N . LYS A 1 247 ? 11.172 -12.043 -7.252 1.00 78.06 247 LYS A N 1
ATOM 1986 C CA . LYS A 1 247 ? 10.930 -13.485 -7.344 1.00 78.06 247 LYS A CA 1
ATOM 1987 C C . LYS A 1 247 ? 10.061 -13.952 -6.188 1.00 78.06 247 LYS A C 1
ATOM 1989 O O . LYS A 1 247 ? 10.244 -13.540 -5.047 1.00 78.06 247 LYS A O 1
ATOM 1994 N N . TRP A 1 248 ? 9.127 -14.842 -6.507 1.00 74.12 248 TRP A N 1
ATOM 1995 C CA . TRP A 1 248 ? 8.333 -15.554 -5.515 1.00 74.12 248 TRP A CA 1
ATOM 1996 C C . TRP A 1 248 ? 8.912 -16.951 -5.357 1.00 74.12 248 TRP A C 1
ATOM 1998 O O . TRP A 1 248 ? 8.916 -17.738 -6.305 1.00 74.12 248 TRP A O 1
ATOM 2008 N N . GLU A 1 249 ? 9.394 -17.253 -4.161 1.00 66.75 249 GLU A N 1
ATOM 2009 C CA . GLU A 1 249 ? 9.822 -18.594 -3.787 1.00 66.75 249 GLU A CA 1
ATOM 2010 C C . GLU A 1 249 ? 8.982 -19.021 -2.580 1.00 66.75 249 GLU A C 1
ATOM 2012 O O . GLU A 1 249 ? 8.814 -18.249 -1.645 1.00 66.75 249 GLU A O 1
ATOM 2017 N N . TYR A 1 250 ? 8.427 -20.236 -2.609 1.00 61.78 250 TYR A N 1
ATOM 2018 C CA . TYR A 1 250 ? 7.407 -20.754 -1.678 1.00 61.78 250 TYR A CA 1
ATOM 2019 C C . TYR A 1 250 ? 5.964 -20.318 -1.996 1.00 61.78 250 TYR A C 1
ATOM 2021 O O . TYR A 1 250 ? 5.673 -19.146 -2.171 1.00 61.78 250 TYR A O 1
ATOM 2029 N N . GLU A 1 251 ? 5.055 -21.290 -2.088 1.00 66.44 251 GLU A N 1
ATOM 2030 C CA . GLU A 1 251 ? 3.618 -21.077 -2.289 1.00 66.44 251 GLU A CA 1
ATOM 2031 C C . GLU A 1 251 ? 2.882 -22.133 -1.461 1.00 66.44 251 GLU A C 1
ATOM 2033 O O . GLU A 1 251 ? 2.691 -23.268 -1.906 1.00 66.44 251 GLU A O 1
ATOM 2038 N N . GLN A 1 252 ? 2.506 -21.800 -0.227 1.00 69.31 252 GLN A N 1
ATOM 2039 C CA . GLN A 1 252 ? 1.529 -22.607 0.506 1.00 69.31 252 GLN A CA 1
ATOM 2040 C C . GLN A 1 252 ? 0.170 -21.918 0.479 1.00 69.31 252 GLN A C 1
ATOM 2042 O O . GLN A 1 252 ? 0.075 -20.694 0.531 1.00 69.31 252 GLN A O 1
ATOM 2047 N N . THR A 1 253 ? -0.900 -22.702 0.376 1.00 70.62 253 THR A N 1
ATOM 2048 C CA . THR A 1 253 ? -2.268 -22.187 0.474 1.00 70.62 253 THR A CA 1
ATOM 2049 C C . THR A 1 253 ? -2.758 -22.332 1.906 1.00 70.62 253 THR A C 1
ATOM 2051 O O . THR A 1 253 ? -2.772 -23.443 2.439 1.00 70.62 253 THR A O 1
ATOM 2054 N N . ILE A 1 254 ? -3.183 -21.228 2.512 1.00 70.38 254 ILE A N 1
ATOM 2055 C CA . ILE A 1 254 ? -3.752 -21.201 3.860 1.00 70.38 254 ILE A CA 1
ATOM 2056 C C . ILE A 1 254 ? -5.199 -20.705 3.833 1.00 70.38 254 ILE A C 1
ATOM 2058 O O . ILE A 1 254 ? -5.600 -19.955 2.941 1.00 70.38 254 ILE A O 1
ATOM 2062 N N . TYR A 1 255 ? -5.967 -21.118 4.840 1.00 70.75 255 TYR A N 1
ATOM 2063 C CA . TYR A 1 255 ? -7.374 -20.771 5.014 1.00 70.75 255 TYR A CA 1
ATOM 2064 C C . TYR A 1 255 ? -7.544 -20.175 6.399 1.00 70.75 255 TYR A C 1
ATOM 2066 O O . TYR A 1 255 ? -7.322 -20.862 7.398 1.00 70.75 255 TYR A O 1
ATOM 2074 N N . VAL A 1 256 ? -7.908 -18.903 6.465 1.00 66.00 256 VAL A N 1
ATOM 2075 C CA . VAL A 1 256 ? -8.042 -18.193 7.736 1.00 66.00 256 VAL A CA 1
ATOM 2076 C C . VAL A 1 256 ? -9.266 -17.286 7.700 1.00 66.00 256 VAL A C 1
ATOM 2078 O O . VAL A 1 256 ? -9.603 -16.714 6.664 1.00 66.00 256 VAL A O 1
ATOM 2081 N N . SER A 1 257 ? -9.961 -17.181 8.832 1.00 57.91 257 SER A N 1
ATOM 2082 C CA . SER A 1 257 ? -11.083 -16.250 9.003 1.00 57.91 257 SER A CA 1
ATOM 2083 C C . SER A 1 257 ? -10.607 -14.807 9.199 1.00 57.91 257 SER A C 1
ATOM 2085 O O . SER A 1 257 ? -11.314 -13.884 8.812 1.00 57.91 257 SER A O 1
ATOM 2087 N N . ASN A 1 258 ? -9.378 -14.624 9.701 1.00 54.75 258 ASN A N 1
ATOM 2088 C CA . ASN A 1 258 ? -8.678 -13.344 9.846 1.00 54.75 258 ASN A CA 1
ATOM 2089 C C . ASN A 1 258 ? -7.245 -13.466 9.310 1.00 54.75 258 ASN A C 1
ATOM 2091 O O . ASN A 1 258 ? -6.674 -14.552 9.329 1.00 54.75 258 ASN A O 1
ATOM 2095 N N . SER A 1 259 ? -6.667 -12.370 8.821 1.00 52.91 259 SER A N 1
ATOM 2096 C CA . SER A 1 259 ? -5.321 -12.373 8.236 1.00 52.91 259 SER A CA 1
ATOM 2097 C C . SER A 1 259 ? -4.238 -12.780 9.267 1.00 52.91 259 SER A C 1
ATOM 2099 O O . SER A 1 259 ? -4.422 -12.497 10.450 1.00 52.91 259 SER A O 1
ATOM 2101 N N . PRO A 1 260 ? -3.151 -13.479 8.881 1.00 51.31 260 PRO A N 1
ATOM 2102 C CA . PRO A 1 260 ? -2.234 -14.114 9.837 1.00 51.31 260 PRO A CA 1
ATOM 2103 C C . PRO A 1 260 ? -1.378 -13.126 10.642 1.00 51.31 260 PRO A C 1
ATOM 2105 O O . PRO A 1 260 ? -0.824 -12.182 10.091 1.00 51.31 260 PRO A O 1
ATOM 2108 N N . ASP A 1 261 ? -1.175 -13.417 11.930 1.00 51.41 261 ASP A N 1
ATOM 2109 C CA . ASP A 1 261 ? -0.467 -12.555 12.897 1.00 51.41 261 ASP A CA 1
ATOM 2110 C C . ASP A 1 261 ? 1.072 -12.501 12.722 1.00 51.41 261 ASP A C 1
ATOM 2112 O O . ASP A 1 261 ? 1.777 -11.978 13.584 1.00 51.41 261 ASP A O 1
ATOM 2116 N N . ASN A 1 262 ? 1.629 -13.075 11.648 1.00 48.41 262 ASN A N 1
ATOM 2117 C CA . ASN A 1 262 ? 3.077 -13.160 11.438 1.00 48.41 262 ASN A CA 1
ATOM 2118 C C . ASN A 1 262 ? 3.531 -12.203 10.326 1.00 48.41 262 ASN A C 1
ATOM 2120 O O . ASN A 1 262 ? 3.475 -12.537 9.144 1.00 48.41 262 ASN A O 1
ATOM 2124 N N . SER A 1 263 ? 3.982 -11.012 10.724 1.00 49.81 263 SER A N 1
ATOM 2125 C CA . SER A 1 263 ? 4.453 -9.934 9.843 1.00 49.81 263 SER A CA 1
ATOM 2126 C C . SER A 1 263 ? 5.848 -10.152 9.256 1.00 49.81 263 SER A C 1
ATOM 2128 O O . SER A 1 263 ? 6.250 -9.395 8.368 1.00 49.81 263 SER A O 1
ATOM 2130 N N . ASP A 1 264 ? 6.603 -11.132 9.762 1.00 47.25 264 ASP A N 1
ATOM 2131 C CA . ASP A 1 264 ? 8.058 -11.037 9.667 1.00 47.25 264 ASP A CA 1
ATOM 2132 C C . ASP A 1 264 ? 8.627 -11.551 8.344 1.00 47.25 264 ASP A C 1
ATOM 2134 O O . ASP A 1 264 ? 9.552 -10.925 7.842 1.00 47.25 264 ASP A O 1
ATOM 2138 N N . ILE A 1 265 ? 8.112 -12.621 7.722 1.00 41.81 265 ILE A N 1
ATOM 2139 C CA . ILE A 1 265 ? 8.656 -13.121 6.431 1.00 41.81 265 ILE A CA 1
ATOM 2140 C C . ILE A 1 265 ? 7.587 -13.856 5.598 1.00 41.81 265 ILE A C 1
ATOM 2142 O O . ILE A 1 265 ? 7.869 -14.844 4.928 1.00 41.81 265 ILE A O 1
ATOM 2146 N N . VAL A 1 266 ? 6.330 -13.410 5.642 1.00 49.84 266 VAL A N 1
ATOM 2147 C CA . VAL A 1 266 ? 5.279 -13.989 4.797 1.00 49.84 266 VAL A CA 1
ATOM 2148 C C . VAL A 1 266 ? 4.401 -12.889 4.228 1.00 49.84 266 VAL A C 1
ATOM 2150 O O . VAL A 1 266 ? 3.683 -12.205 4.954 1.00 49.84 266 VAL A O 1
ATOM 2153 N N . ARG A 1 267 ? 4.449 -12.716 2.907 1.00 64.38 267 ARG A N 1
ATOM 2154 C CA . ARG A 1 267 ? 3.489 -11.876 2.191 1.00 64.38 267 ARG A CA 1
ATOM 2155 C C . ARG A 1 267 ? 2.353 -12.778 1.707 1.00 64.38 267 ARG A C 1
ATOM 2157 O O . ARG A 1 267 ? 2.591 -13.885 1.226 1.00 64.38 267 ARG A O 1
ATOM 2164 N N . PHE A 1 268 ? 1.117 -12.319 1.880 1.00 64.62 268 PHE A N 1
ATOM 2165 C CA . PHE A 1 268 ? -0.085 -13.051 1.492 1.00 64.62 268 PHE A CA 1
ATOM 2166 C C . PHE A 1 268 ? -0.727 -12.385 0.276 1.00 64.62 268 PHE A C 1
ATOM 2168 O O . PHE A 1 268 ? -0.975 -11.181 0.287 1.00 64.62 268 PHE A O 1
ATOM 2175 N N . ILE A 1 269 ? -1.050 -13.164 -0.754 1.00 65.31 269 ILE A N 1
ATOM 2176 C CA . ILE A 1 269 ? -1.985 -12.740 -1.803 1.00 65.31 269 ILE A CA 1
ATOM 2177 C C . ILE A 1 269 ? -3.316 -13.424 -1.519 1.00 65.31 269 ILE A C 1
ATOM 2179 O O . ILE A 1 269 ? -3.383 -14.654 -1.458 1.00 65.31 269 ILE A O 1
ATOM 2183 N N . LYS A 1 270 ? -4.378 -12.633 -1.334 1.00 69.75 270 LYS A N 1
ATOM 2184 C CA . LYS A 1 270 ? -5.743 -13.161 -1.267 1.00 69.75 270 LYS A CA 1
ATOM 2185 C C . LYS A 1 270 ? -6.112 -13.713 -2.642 1.00 69.75 270 LYS A C 1
ATOM 2187 O O . LYS A 1 270 ? -6.061 -12.990 -3.630 1.00 69.75 270 LYS A O 1
ATOM 2192 N N . VAL A 1 271 ? -6.474 -14.989 -2.694 1.00 74.62 271 VAL A N 1
ATOM 2193 C CA . VAL A 1 271 ? -6.815 -15.689 -3.943 1.00 74.62 271 VAL A CA 1
ATOM 2194 C C . VAL A 1 271 ? -8.312 -15.897 -4.073 1.00 74.62 271 VAL A C 1
ATOM 2196 O O . VAL A 1 271 ? -8.840 -15.849 -5.178 1.00 74.62 271 VAL A O 1
ATOM 2199 N N . ASP A 1 272 ? -8.988 -16.151 -2.953 1.00 72.19 272 ASP A N 1
ATOM 2200 C CA . ASP A 1 272 ? -10.410 -16.472 -2.949 1.00 72.19 272 ASP A CA 1
ATOM 2201 C C . ASP A 1 272 ? -11.057 -16.111 -1.605 1.00 72.19 272 ASP A C 1
ATOM 2203 O O . ASP A 1 272 ? -10.380 -15.950 -0.582 1.00 72.19 272 ASP A O 1
ATOM 2207 N N . GLU A 1 273 ? -12.380 -16.013 -1.602 1.00 79.88 273 GLU A N 1
ATOM 2208 C CA . GLU A 1 273 ? -13.201 -15.914 -0.400 1.00 79.88 273 GLU A CA 1
ATOM 2209 C C . GLU A 1 273 ? -14.413 -16.835 -0.518 1.00 79.88 273 GLU A C 1
ATOM 2211 O O . GLU A 1 273 ? -15.108 -16.867 -1.532 1.00 79.88 273 GLU A O 1
ATOM 2216 N N . CYS A 1 274 ? -14.689 -17.595 0.538 1.00 72.31 274 CYS A N 1
ATOM 2217 C CA . CYS A 1 274 ? -15.857 -18.456 0.591 1.00 72.31 274 CYS A CA 1
ATOM 2218 C C . CYS A 1 274 ? -16.631 -18.226 1.888 1.00 72.31 274 CYS A C 1
ATOM 2220 O O . CYS A 1 274 ? -16.066 -18.058 2.966 1.00 72.31 274 CYS A O 1
ATOM 2222 N N . ASN A 1 275 ? -17.957 -18.209 1.777 1.00 75.00 275 ASN A N 1
ATOM 2223 C CA . ASN A 1 275 ? -18.834 -18.084 2.934 1.00 75.00 275 ASN A CA 1
ATOM 2224 C C . ASN A 1 275 ? -19.214 -19.484 3.415 1.00 75.00 275 ASN A C 1
ATOM 2226 O O . ASN A 1 275 ? -19.794 -20.267 2.656 1.00 75.00 275 ASN A O 1
ATOM 2230 N N . TYR A 1 276 ? -18.894 -19.795 4.669 1.00 54.97 276 TYR A N 1
ATOM 2231 C CA . TYR A 1 276 ? -19.227 -21.063 5.308 1.00 54.97 276 TYR A CA 1
ATOM 2232 C C . TYR A 1 276 ? -20.122 -20.799 6.526 1.00 54.97 276 TYR A C 1
ATOM 2234 O O . TYR A 1 276 ? -19.663 -20.670 7.657 1.00 54.97 276 TYR A O 1
ATOM 2242 N N . GLY A 1 277 ? -21.433 -20.689 6.288 1.00 73.62 277 GLY A N 1
ATOM 2243 C CA . GLY A 1 277 ? -22.384 -20.238 7.312 1.00 73.62 277 GLY A CA 1
ATOM 2244 C C . GLY A 1 277 ? -22.330 -18.718 7.498 1.00 73.62 277 GLY A C 1
ATOM 2245 O O . GLY A 1 277 ? -22.448 -17.992 6.515 1.00 73.62 277 GLY A O 1
ATOM 2246 N N . GLU A 1 278 ? -22.173 -18.251 8.742 1.00 67.94 278 GLU A N 1
ATOM 2247 C CA . GLU A 1 278 ? -21.985 -16.824 9.085 1.00 67.94 278 GLU A CA 1
ATOM 2248 C C . GLU A 1 278 ? -20.511 -16.378 9.031 1.00 67.94 278 GLU A C 1
ATOM 2250 O O . GLU A 1 278 ? -20.218 -15.193 9.167 1.00 67.94 278 GLU A O 1
ATOM 2255 N N . GLU A 1 279 ? -19.577 -17.312 8.829 1.00 56.50 279 GLU A N 1
ATOM 2256 C CA . GLU A 1 279 ? -18.143 -17.032 8.786 1.00 56.50 279 GLU A CA 1
ATOM 2257 C C . GLU A 1 279 ? -17.655 -16.933 7.334 1.00 56.50 279 GLU A C 1
ATOM 2259 O O . GLU A 1 279 ? -17.932 -17.800 6.497 1.00 56.50 279 GLU A O 1
ATOM 2264 N N . THR A 1 280 ? -16.903 -15.875 7.029 1.00 72.25 280 THR A N 1
ATOM 2265 C CA . THR A 1 280 ? -16.159 -15.756 5.771 1.00 72.25 280 THR A CA 1
ATOM 2266 C C . THR A 1 280 ? -14.765 -16.334 5.979 1.00 72.25 280 THR A C 1
ATOM 2268 O O . THR A 1 280 ? -14.030 -15.910 6.869 1.00 72.25 280 THR A O 1
ATOM 2271 N N . VAL A 1 281 ? -14.401 -17.308 5.151 1.00 73.19 281 VAL A N 1
ATOM 2272 C CA . VAL A 1 281 ? -13.064 -17.898 5.117 1.00 73.19 281 VAL A CA 1
ATOM 2273 C C . VAL A 1 281 ? -12.331 -17.335 3.909 1.00 73.19 281 VAL A C 1
ATOM 2275 O O . VAL A 1 281 ? -12.822 -17.392 2.780 1.00 73.19 281 VAL A O 1
ATOM 2278 N N . TYR A 1 282 ? -11.140 -16.798 4.142 1.00 71.44 282 TYR A N 1
ATOM 2279 C CA . TYR A 1 282 ? -10.282 -16.270 3.092 1.00 71.44 282 TYR A CA 1
ATOM 2280 C C . TYR A 1 282 ? -9.200 -17.285 2.741 1.00 71.44 282 TYR A C 1
ATOM 2282 O O . TYR A 1 282 ? -8.579 -17.884 3.624 1.00 71.44 282 TYR A O 1
ATOM 2290 N N . THR A 1 283 ? -8.966 -17.454 1.443 1.00 72.62 283 THR A N 1
ATOM 2291 C CA . THR A 1 283 ? -7.875 -18.276 0.921 1.00 72.62 283 THR A CA 1
ATOM 2292 C C . THR A 1 283 ? -6.712 -17.369 0.554 1.00 72.62 283 THR A C 1
ATOM 2294 O O . THR A 1 283 ? -6.863 -16.479 -0.288 1.00 72.62 283 THR A O 1
ATOM 2297 N N . TYR A 1 284 ? -5.547 -17.620 1.145 1.00 71.19 284 TYR A N 1
ATOM 2298 C CA . TYR A 1 284 ? -4.321 -16.891 0.832 1.00 71.19 284 TYR A CA 1
ATOM 2299 C C . TYR A 1 284 ? -3.248 -17.823 0.282 1.00 71.19 284 TYR A C 1
ATOM 2301 O O . TYR A 1 284 ? -3.118 -18.966 0.722 1.00 71.19 284 TYR A O 1
ATOM 2309 N N . LYS A 1 285 ? -2.450 -17.303 -0.651 1.00 71.94 285 LYS A N 1
ATOM 2310 C CA . LYS A 1 285 ? -1.140 -17.857 -0.997 1.00 71.94 285 LYS A CA 1
ATOM 2311 C C . LYS A 1 285 ? -0.080 -17.121 -0.198 1.00 71.94 285 LYS A C 1
ATOM 2313 O O . LYS A 1 285 ? 0.024 -15.901 -0.300 1.00 71.94 285 LYS A O 1
ATOM 2318 N N . GLU A 1 286 ? 0.673 -17.870 0.587 1.00 71.94 286 GLU A N 1
ATOM 2319 C CA . GLU A 1 286 ? 1.853 -17.403 1.305 1.00 71.94 286 GLU A CA 1
ATOM 2320 C C . GLU A 1 286 ? 3.093 -17.633 0.460 1.00 71.94 286 GLU A C 1
ATOM 2322 O O . GLU A 1 286 ? 3.288 -18.740 -0.045 1.00 71.94 286 GLU A O 1
ATOM 2327 N N . TYR A 1 287 ? 3.918 -16.596 0.343 1.00 65.50 287 TYR A N 1
ATOM 2328 C CA . TYR A 1 287 ? 5.158 -16.642 -0.414 1.00 65.50 287 TYR A CA 1
ATOM 2329 C C . TYR A 1 287 ? 6.268 -15.831 0.249 1.00 65.50 287 TYR A C 1
ATOM 2331 O O . TYR A 1 287 ? 6.016 -14.810 0.902 1.00 65.50 287 TYR A O 1
ATOM 2339 N N . CYS A 1 288 ? 7.508 -16.278 0.041 1.00 63.22 288 CYS A N 1
ATOM 2340 C CA . CYS A 1 288 ? 8.680 -15.451 0.269 1.00 63.22 288 CYS A CA 1
ATOM 2341 C C . CYS A 1 288 ? 8.862 -14.577 -0.967 1.00 63.22 288 CYS A C 1
ATOM 2343 O O . CYS A 1 288 ? 8.903 -15.071 -2.098 1.00 63.22 288 CYS A O 1
ATOM 2345 N N . ASN A 1 289 ? 8.936 -13.268 -0.749 1.00 67.44 289 ASN A N 1
ATOM 2346 C CA . ASN A 1 289 ? 9.201 -12.329 -1.818 1.00 67.44 289 ASN A CA 1
ATOM 2347 C C . ASN A 1 289 ? 10.627 -11.813 -1.702 1.00 67.44 289 ASN A C 1
ATOM 2349 O O . ASN A 1 289 ? 10.978 -11.187 -0.702 1.00 67.44 289 ASN A O 1
ATOM 2353 N N . GLU A 1 290 ? 11.431 -12.077 -2.721 1.00 68.62 290 GLU A N 1
ATOM 2354 C CA . GLU A 1 290 ? 12.828 -11.671 -2.759 1.00 68.62 290 GLU A CA 1
ATOM 2355 C C . GLU A 1 290 ? 13.023 -10.622 -3.852 1.00 68.62 290 GLU A C 1
ATOM 2357 O O . GLU A 1 290 ? 12.751 -10.874 -5.031 1.00 68.62 290 GLU A O 1
ATOM 2362 N N . CYS A 1 291 ? 13.516 -9.444 -3.458 1.00 71.31 291 CYS A N 1
ATOM 2363 C CA . CYS A 1 291 ? 14.085 -8.495 -4.407 1.00 71.31 291 CYS A CA 1
ATOM 2364 C C . CYS A 1 291 ? 15.371 -9.078 -4.979 1.00 71.31 291 CYS A C 1
ATOM 2366 O O . CYS A 1 291 ? 16.294 -9.429 -4.238 1.00 71.31 291 CYS A O 1
ATOM 2368 N N . VAL A 1 292 ? 15.462 -9.161 -6.301 1.00 63.31 292 VAL A N 1
ATOM 2369 C CA . VAL A 1 292 ? 16.634 -9.741 -6.953 1.00 63.31 292 VAL A CA 1
ATOM 2370 C C . VAL A 1 292 ? 17.715 -8.676 -7.095 1.00 63.31 292 VAL A C 1
ATOM 2372 O O . VAL A 1 292 ? 17.585 -7.751 -7.890 1.00 63.31 292 VAL A O 1
ATOM 2375 N N . GLY A 1 293 ? 18.804 -8.835 -6.338 1.00 52.94 293 GLY A N 1
ATOM 2376 C CA . GLY A 1 293 ? 20.031 -8.052 -6.512 1.00 52.94 293 GLY A CA 1
ATOM 2377 C C . GLY A 1 293 ? 20.040 -6.651 -5.891 1.00 52.94 293 GLY A C 1
ATOM 2378 O O . GLY A 1 293 ? 21.007 -5.936 -6.122 1.00 52.94 293 GLY A O 1
ATOM 2379 N N . ILE A 1 294 ? 19.022 -6.256 -5.106 1.00 62.78 294 ILE A N 1
ATOM 2380 C CA . ILE A 1 294 ? 18.846 -4.876 -4.601 1.00 62.78 294 ILE A CA 1
ATOM 2381 C C . ILE A 1 294 ? 18.225 -4.786 -3.205 1.00 62.78 294 ILE A C 1
ATOM 2383 O O . ILE A 1 294 ? 17.551 -5.718 -2.765 1.00 62.78 294 ILE A O 1
ATOM 2387 N N . GLU A 1 295 ? 18.392 -3.635 -2.535 1.00 58.81 295 GLU A N 1
ATOM 2388 C CA . GLU A 1 295 ? 17.585 -3.286 -1.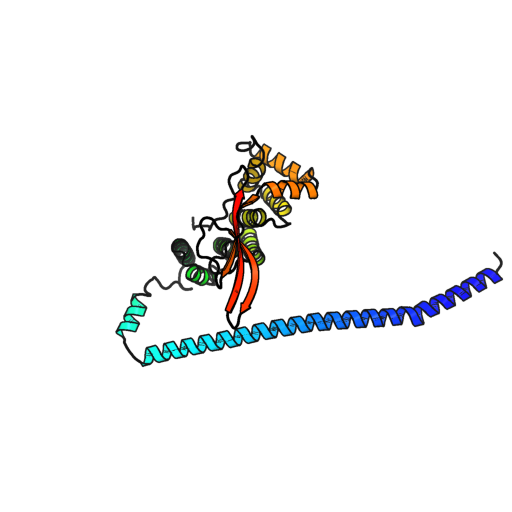357 1.00 58.81 295 GLU A CA 1
ATOM 2389 C C . GLU A 1 295 ? 16.110 -3.130 -1.751 1.00 58.81 295 GLU A C 1
ATOM 2391 O O . GLU A 1 295 ? 15.764 -2.498 -2.753 1.00 58.81 295 GLU A O 1
ATOM 2396 N N . MET A 1 296 ? 15.236 -3.749 -0.960 1.00 63.41 296 MET A N 1
ATOM 2397 C CA . MET A 1 296 ? 13.793 -3.710 -1.158 1.00 63.41 296 MET A CA 1
ATOM 2398 C C . MET A 1 296 ? 13.273 -2.285 -0.963 1.00 63.41 296 MET A C 1
ATOM 2400 O O . MET A 1 296 ? 13.749 -1.559 -0.091 1.00 63.41 296 MET A O 1
ATOM 2404 N N . LEU A 1 297 ? 12.255 -1.890 -1.733 1.00 72.38 297 LEU A N 1
ATOM 2405 C CA . LEU A 1 297 ? 11.425 -0.763 -1.314 1.00 72.38 297 LEU A CA 1
ATOM 2406 C C . LEU A 1 297 ? 10.785 -1.149 0.014 1.00 72.38 297 LEU A C 1
ATOM 2408 O O . LEU A 1 297 ? 9.871 -1.970 0.049 1.00 72.38 297 LEU A O 1
ATOM 2412 N N . GLU A 1 298 ? 11.320 -0.604 1.101 1.00 70.12 298 GLU A N 1
ATOM 2413 C CA . GLU A 1 298 ? 10.797 -0.858 2.436 1.00 70.12 298 GLU A CA 1
ATOM 2414 C C . GLU A 1 298 ? 9.386 -0.272 2.539 1.00 70.12 298 GLU A C 1
ATOM 2416 O O . GLU A 1 298 ? 9.209 0.941 2.712 1.00 70.12 298 GLU A O 1
ATOM 2421 N N . GLU A 1 299 ? 8.405 -1.161 2.367 1.00 80.69 299 GLU A N 1
ATOM 2422 C CA . GLU A 1 299 ? 7.024 -0.973 2.783 1.00 80.69 299 GLU A CA 1
ATOM 2423 C C . GLU A 1 299 ? 7.000 -1.076 4.307 1.00 80.69 299 GLU A C 1
ATOM 2425 O O . GLU A 1 299 ? 7.269 -2.144 4.866 1.00 80.69 299 GLU A O 1
ATOM 2430 N N . ASP A 1 300 ? 6.709 0.027 4.983 1.00 87.06 300 ASP A N 1
ATOM 2431 C CA . ASP A 1 300 ? 6.682 0.067 6.439 1.00 87.06 300 ASP A CA 1
ATOM 2432 C C . ASP A 1 300 ? 5.503 0.895 6.965 1.00 87.06 300 ASP A C 1
ATOM 2434 O O . ASP A 1 300 ? 4.834 1.653 6.252 1.00 87.06 300 ASP A O 1
ATOM 2438 N N . PHE A 1 301 ? 5.239 0.690 8.252 1.00 90.75 301 PHE A N 1
ATOM 2439 C CA . PHE A 1 301 ? 4.323 1.516 9.013 1.00 90.75 301 PHE A CA 1
ATOM 2440 C C . PHE A 1 301 ? 5.017 2.830 9.381 1.00 90.75 301 PHE A C 1
ATOM 2442 O O . PHE A 1 301 ? 6.081 2.827 10.006 1.00 90.75 301 PHE A O 1
ATOM 2449 N N . GLU A 1 302 ? 4.390 3.957 9.052 1.00 92.94 302 GLU A N 1
ATOM 2450 C CA . GLU A 1 302 ? 4.941 5.276 9.329 1.00 92.94 302 GLU A CA 1
ATOM 2451 C C . GLU A 1 302 ? 4.709 5.675 10.791 1.00 92.94 302 GLU A C 1
ATOM 2453 O O . GLU A 1 302 ? 3.577 5.759 11.281 1.00 92.94 302 GLU A O 1
ATOM 2458 N N . MET A 1 303 ? 5.813 5.929 11.490 1.00 91.44 303 MET A N 1
ATOM 2459 C CA . MET A 1 303 ? 5.833 6.363 12.885 1.00 91.44 3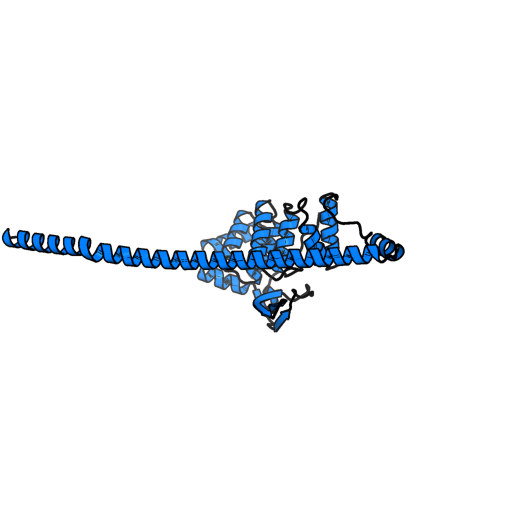03 MET A CA 1
ATOM 2460 C C . MET A 1 303 ? 5.724 7.887 12.969 1.00 91.44 303 MET A C 1
ATOM 2462 O O . MET A 1 303 ? 6.186 8.600 12.078 1.00 91.44 303 MET A O 1
ATOM 2466 N N . ILE A 1 304 ? 5.159 8.405 14.062 1.00 89.12 304 ILE A N 1
ATOM 2467 C CA . ILE A 1 304 ? 5.168 9.854 14.301 1.00 89.12 304 ILE A CA 1
ATOM 2468 C C . ILE A 1 304 ? 6.620 10.343 14.459 1.00 89.12 304 ILE A C 1
ATOM 2470 O O . ILE A 1 304 ? 7.422 9.686 15.130 1.00 89.12 304 ILE A O 1
ATOM 2474 N N . GLN A 1 305 ? 6.950 11.473 13.826 1.00 77.06 305 GLN A N 1
ATOM 2475 C CA . GLN A 1 305 ? 8.281 12.101 13.864 1.00 77.06 305 GLN A CA 1
ATOM 2476 C C . GLN A 1 305 ? 8.467 13.030 15.065 1.00 77.06 305 GLN A C 1
ATOM 2478 O O . GLN A 1 305 ? 7.479 13.689 15.464 1.00 77.06 305 GLN A O 1
#